Protein 7XPK (pdb70)

Sequence (353 aa):
GGIKMDTQFYDSFTFDNVKYSLYDNVYLFKSGESEPYIGKIIKIWQQNQAKKVKILWFFLPDEIRKHLSGPVMEKEIFLACGEGVGLADINPLEAIGGKCTVLCISKDERNRQPSPRELAMADYIFYRFFDVNSCTLSEQLPEKIAGVEGNLLLNSKVEPPKRRAISAIRKFPRDCGGGIKMDTQFYDSFTFDNVKYSLYDNVYLFKSGESEPYIGKIIKIWQQNQAKKVKILWFFLPDEIRKHLSGPVMEKEIFLACGEGVGLADINPLEAIGGKCTVLCISKDERNRQPSPRELAMADYIFYRFFDVNSCTLSEQLPEKIAGVEGNLLLNSKVEPKRRAISAIRKFPRDCG

CATH classification: 2.30.30.490

B-factor: mean 36.07, std 15.78, range [16.82, 131.64]

Organism: Oryza sativa subsp. japonica (NCBI:txid39947)

Radius of gyration: 23.46 Å; Cα contacts (8 Å, |Δi|>4): 829; chains: 4; bounding box: 57×62×41 Å

InterPro domains:
  IPR001025 Bromo adjacent homology (BAH) domain [PF01426] (37-130)
  IPR001025 Bromo adjacent homology (BAH) domain [PS51038] (36-159)
  IPR012677 Nucleotide-binding alpha-beta plait domain superfamily [G3DSA:3.30.70.330] (327-417)
  IPR035979 RNA-binding domain superfamily [SSF54928] (332-416)
  IPR043151 Bromo adjacent homology (BAH) domain superfamily [G3DSA:2.30.30.490] (5-156)

Nearest PDB structures (foldseek):
  7xpk-assembly2_C  TM=1.002E+00  e=9.380E-34  Oryza sativa Japonica Group
  7ubu-assembly1_A  TM=7.507E-01  e=6.722E-10  Zea mays
  4fsx-assembly1_A  TM=7.483E-01  e=1.085E-09  Zea mays
  4ft2-assembly1_B  TM=7.556E-01  e=2.043E-08  Zea mays
  5znr-assembly2_B  TM=7.576E-01  e=2.303E-08  Populus trichocarpa

Foldseek 3Di:
DDDDDDWAWDQWDADPNDIDGALFKFWFDDPPDPGTWIWGFHTWTADPNFTKTKTFGKADCVRLVVADPDDDDPQEIATEFADDPPGIDMDGPNRTDGTALEAECQPPPLADHDDPVSVVPHSHYYQWYQYPPVRHIDSDDDCAGPPHGRSSNHDDPPD/DDDDDPDDDDDDDPPPDD/DDDDDDWDWDQWDADPNDIDGQQFKFWFDDPPDPGTWIWTFHTWTADPNFTKTKTFGKADCVRLVVLDPDDDDNQEIATEFADDPPGIDMDGPNRTDGTAFEAECAPPPLADHDDPVSVVPHSHYYQWYQYPPVRDIDNDFDCAGPPHGRSSNHDDPPD/DDDDPDDDDDDDPPPDD

Solvent-accessible surface area: 18100 Å² total; per-residue (Å²): 94,53,55,144,25,65,57,55,40,8,81,20,0,33,17,24,126,48,98,0,36,36,62,29,16,0,15,0,17,62,80,86,68,97,122,17,5,2,0,5,0,4,94,1,23,28,86,148,146,43,42,50,0,66,0,0,0,1,0,29,32,99,18,0,123,129,51,44,128,45,124,59,73,178,100,1,0,0,0,0,6,20,149,47,81,1,17,21,6,88,1,28,0,50,0,0,0,4,82,4,60,14,14,0,60,11,194,37,169,83,15,60,151,12,25,115,174,27,70,68,114,6,56,53,30,4,53,41,0,0,41,5,98,56,4,73,44,52,113,142,8,46,131,81,2,30,65,17,61,0,52,79,0,17,16,68,165,118,121,127,72,112,120,40,109,82,34,5,94,12,107,41,4,138,100,21,53,68,54,48,152,43,53,69,43,60,3,71,28,0,32,17,30,130,42,138,0,44,40,62,35,15,0,22,0,22,62,84,85,61,97,119,18,4,1,0,5,0,10,107,1,33,13,77,140,137,47,37,67,0,63,0,0,0,1,0,30,28,106,19,0,134,141,50,43,129,45,125,50,81,170,112,1,0,0,0,0,6,17,148,47,90,0,18,20,7,88,0,22,0,48,0,0,0,11,100,3,66,15,10,0,53,8,191,43,163,88,4,61,102,24,36,113,187,31,86,85,127,13,54,47,29,4,53,41,0,1,41,6,98,58,6,74,46,53,114,142,4,44,125,88,3,28,57,22,69,0,31,65,0,14,12,62,103,124,160,119,106,121,40,112,81,36,2,93,8,102,43,6,132,98,23,53

Structure (mmCIF, N/CA/C/O backbone):
data_7XPK
#
_entry.id   7XPK
#
_cell.length_a   59.715
_cell.length_b   72.939
_cell.length_c   76.581
_cell.angle_alpha   90.00
_cell.angle_beta   90.00
_cell.angle_gamma   90.00
#
_symmetry.space_group_name_H-M   'P 21 21 21'
#
loop_
_entity.id
_entity.type
_entity.pdbx_description
1 polymer 'BAH domain-containing protein'
2 polymer 'Alpha-aminoacylpeptide hydrolase'
3 water water
#
loop_
_atom_site.group_PDB
_atom_site.id
_atom_site.type_symbol
_atom_site.label_atom_id
_atom_site.label_alt_id
_atom_site.label_comp_id
_atom_site.label_asym_id
_atom_site.label_entity_id
_atom_site.label_seq_id
_atom_site.pdbx_PDB_ins_code
_atom_site.Cartn_x
_atom_site.Cartn_y
_atom_site.Cartn_z
_atom_site.occupancy
_atom_site.B_iso_or_equiv
_atom_site.auth_seq_id
_atom_site.auth_comp_id
_atom_site.auth_asym_id
_atom_site.auth_atom_id
_atom_site.pdbx_PDB_model_num
ATOM 1 N N . GLY A 1 1 ? 10.927 42.780 59.333 1.00 65.18 19 GLY A N 1
ATOM 2 C CA . GLY A 1 1 ? 11.349 42.077 58.133 1.00 61.02 19 GLY A CA 1
ATOM 3 C C . GLY A 1 1 ? 12.505 41.121 58.363 1.00 66.59 19 GLY A C 1
ATOM 4 O O . GLY A 1 1 ? 12.322 39.904 58.356 1.00 65.28 19 GLY A O 1
ATOM 5 N N . GLY A 1 2 ? 13.698 41.675 58.571 1.00 69.61 20 GLY A N 1
ATOM 6 C CA . GLY A 1 2 ? 14.882 40.871 58.811 1.00 57.80 20 GLY A CA 1
ATOM 7 C C . GLY A 1 2 ? 15.668 40.536 57.559 1.00 38.63 20 GLY A C 1
ATOM 8 O O . GLY A 1 2 ? 15.088 40.281 56.498 1.00 33.12 20 GLY A O 1
ATOM 9 N N . ILE A 1 3 ? 16.995 40.538 57.666 1.00 35.23 21 ILE A N 1
ATOM 10 C CA . ILE A 1 3 ? 17.880 40.246 56.544 1.00 33.58 21 ILE A CA 1
ATOM 11 C C . ILE A 1 3 ? 18.609 38.937 56.814 1.00 29.93 21 ILE A C 1
ATOM 12 O O . ILE A 1 3 ? 19.087 38.691 57.927 1.00 28.69 21 ILE A O 1
ATOM 17 N N . LYS A 1 4 ? 18.697 38.100 55.785 1.00 29.26 22 LYS A N 1
ATOM 18 C CA . LYS A 1 4 ? 19.445 36.850 55.856 1.00 32.18 22 LYS A CA 1
ATOM 19 C C . LYS A 1 4 ? 20.240 36.719 54.565 1.00 28.30 22 LYS A C 1
ATOM 20 O O . LYS A 1 4 ? 19.652 36.524 53.496 1.00 24.36 22 LYS A O 1
ATOM 26 N N . MET A 1 5 ? 21.559 36.875 54.650 1.00 28.55 23 MET A N 1
ATOM 27 C CA . MET A 1 5 ? 22.408 36.671 53.483 1.00 24.83 23 MET A CA 1
ATOM 28 C C . MET A 1 5 ? 22.618 35.182 53.230 1.00 24.70 23 MET A C 1
ATOM 29 O O . MET A 1 5 ? 22.695 34.373 54.160 1.00 26.32 23 MET A O 1
ATOM 34 N N . ASP A 1 6 ? 22.721 34.824 51.949 1.00 24.46 24 ASP A N 1
ATOM 35 C CA . ASP A 1 6 ? 23.023 33.451 51.559 1.00 22.54 24 ASP A CA 1
ATOM 36 C C . ASP A 1 6 ? 24.530 33.249 51.451 1.00 26.39 24 ASP A C 1
ATOM 37 O O . ASP A 1 6 ? 25.293 33.948 52.126 1.00 23.32 24 ASP A O 1
ATOM 42 N N . THR A 1 7 ? 24.969 32.298 50.625 1.00 29.63 25 THR A N 1
ATOM 43 C CA . THR A 1 7 ? 26.366 31.874 50.641 1.00 25.30 25 THR A CA 1
ATOM 44 C C . THR A 1 7 ? 27.315 33.033 50.355 1.00 22.90 25 THR A C 1
ATOM 45 O O . THR A 1 7 ? 27.080 33.852 49.464 1.00 22.44 25 THR A O 1
ATOM 49 N N . GLN A 1 8 ? 28.396 33.100 51.128 1.00 20.89 26 GLN A N 1
ATOM 50 C CA . GLN A 1 8 ? 29.436 34.085 50.869 1.00 21.80 26 GLN A CA 1
ATOM 51 C C . GLN A 1 8 ? 30.341 33.551 49.768 1.00 21.20 26 GLN A C 1
ATOM 52 O O . GLN A 1 8 ? 30.875 32.441 49.878 1.00 23.06 26 GLN A O 1
ATOM 58 N N . PHE A 1 9 ? 30.544 34.353 48.732 1.00 22.56 27 PHE A N 1
ATOM 59 C CA . PHE A 1 9 ? 31.473 34.036 47.660 1.00 24.48 27 PHE A CA 1
ATOM 60 C C . PHE A 1 9 ? 32.626 35.025 47.679 1.00 25.54 27 PHE A C 1
ATOM 61 O O . PHE A 1 9 ? 32.541 36.101 48.280 1.00 23.04 27 PHE A O 1
ATOM 69 N N . TYR A 1 10 ? 33.716 34.648 47.013 1.00 22.67 28 TYR A N 1
ATOM 70 C CA . TYR A 1 10 ? 34.925 35.452 47.047 1.00 19.42 28 TYR A CA 1
ATOM 71 C C . TYR A 1 10 ? 35.545 35.531 45.660 1.00 19.12 28 TYR A C 1
ATOM 72 O O . TYR A 1 10 ? 35.409 34.617 44.841 1.00 20.53 28 TYR A O 1
ATOM 81 N N . ASP A 1 11 ? 36.255 36.630 45.428 1.00 21.49 29 ASP A N 1
ATOM 82 C CA . ASP A 1 11 ? 37.071 36.811 44.237 1.00 22.79 29 ASP A CA 1
ATOM 83 C C . ASP A 1 11 ? 38.550 36.568 44.501 1.00 24.01 29 ASP A C 1
ATOM 84 O O . ASP A 1 11 ? 39.297 36.278 43.560 1.00 24.06 29 ASP A O 1
ATOM 89 N N . SER A 1 12 ? 38.988 36.664 45.753 1.00 21.22 30 SER A N 1
ATOM 90 C CA . SER A 1 12 ? 40.406 36.542 46.056 1.00 25.57 30 SER A CA 1
ATOM 91 C C . SER A 1 12 ? 40.585 36.213 47.531 1.00 25.10 30 SER A C 1
ATOM 92 O O . SER A 1 12 ? 39.686 36.411 48.354 1.00 20.69 30 SER A O 1
ATOM 95 N N . PHE A 1 13 ? 41.765 35.694 47.845 1.00 23.06 31 PHE A N 1
ATOM 96 C CA . PHE A 1 13 ? 42.152 35.415 49.222 1.00 21.83 31 PHE A CA 1
ATOM 97 C C . PHE A 1 13 ? 43.665 35.298 49.267 1.00 21.81 31 PHE A C 1
ATOM 98 O O . PHE A 1 13 ? 44.324 35.173 48.236 1.00 24.33 31 PHE A O 1
ATOM 106 N N . THR A 1 14 ? 44.214 35.341 50.473 1.00 21.71 32 THR A N 1
ATOM 107 C CA . THR A 1 14 ? 45.629 35.079 50.683 1.00 22.36 32 THR A CA 1
ATOM 108 C C . THR A 1 14 ? 45.766 33.812 51.509 1.00 23.95 32 THR A C 1
ATOM 109 O O . THR A 1 14 ? 45.080 33.643 52.522 1.00 29.54 32 THR A O 1
ATOM 113 N N . PHE A 1 15 ? 46.648 32.924 51.064 1.00 26.01 33 PHE A N 1
ATOM 114 C CA . PHE A 1 15 ? 46.908 31.659 51.735 1.00 24.40 33 PHE A CA 1
ATOM 115 C C . PHE A 1 15 ? 48.409 31.432 51.699 1.00 27.51 33 PHE A C 1
ATOM 116 O O . PHE A 1 15 ? 49.007 31.423 50.617 1.00 29.24 33 PHE A O 1
ATOM 124 N N . ASP A 1 16 ? 49.018 31.310 52.878 1.00 31.67 34 ASP A N 1
ATOM 125 C CA . ASP A 1 16 ? 50.449 31.048 53.006 1.00 33.72 34 ASP A CA 1
ATOM 126 C C . ASP A 1 16 ? 51.267 32.055 52.196 1.00 34.19 34 ASP A C 1
ATOM 127 O O . ASP A 1 16 ? 52.104 31.693 51.365 1.00 33.26 34 ASP A O 1
ATOM 132 N N . ASN A 1 17 ? 51.010 33.339 52.460 1.00 36.10 35 ASN A N 1
ATOM 133 C CA . ASN A 1 17 ? 51.669 34.461 51.783 1.00 42.41 35 ASN A CA 1
ATOM 134 C C . ASN A 1 17 ? 51.579 34.392 50.260 1.00 35.09 35 ASN A C 1
ATOM 135 O O . ASN A 1 17 ? 52.452 34.919 49.564 1.00 34.21 35 ASN A O 1
ATOM 140 N N . VAL A 1 18 ? 50.510 33.813 49.710 1.00 28.22 36 VAL A N 1
ATOM 141 C CA . VAL A 1 18 ? 50.255 33.892 48.275 1.00 26.77 36 VAL A CA 1
ATOM 142 C C . VAL A 1 18 ? 48.834 34.385 48.060 1.00 24.91 36 VAL A C 1
ATOM 143 O O . VAL A 1 18 ? 47.895 33.855 48.659 1.00 28.82 36 VAL A O 1
ATOM 147 N N . LYS A 1 19 ? 48.677 35.387 47.200 1.00 22.97 37 LYS A N 1
ATOM 148 C CA . LYS A 1 19 ? 47.360 35.905 46.851 1.00 21.93 37 LYS A CA 1
ATOM 149 C C . LYS A 1 19 ? 46.815 35.131 45.658 1.00 20.98 37 LYS A C 1
ATOM 150 O O . LYS A 1 19 ? 47.435 35.109 44.588 1.00 22.61 37 LYS A O 1
ATOM 156 N N . TYR A 1 20 ? 45.656 34.503 45.844 1.00 22.01 38 TYR A N 1
ATOM 157 C CA . TYR A 1 20 ? 44.961 33.753 44.812 1.00 23.35 38 TYR A CA 1
ATOM 158 C C . TYR A 1 20 ? 43.694 34.496 44.424 1.00 23.48 38 TYR A C 1
ATOM 159 O O . TYR A 1 20 ? 43.005 35.061 45.282 1.00 25.57 38 TYR A O 1
ATOM 168 N N . SER A 1 21 ? 43.393 34.492 43.133 1.00 24.10 39 SER A N 1
ATOM 169 C CA . SER A 1 21 ? 42.193 35.121 42.616 1.00 19.52 39 SER A CA 1
ATOM 170 C C . SER A 1 21 ? 41.410 34.113 41.795 1.00 22.18 39 SER A C 1
ATOM 171 O O . SER A 1 21 ? 41.954 33.118 41.310 1.00 22.15 39 SER A O 1
ATOM 174 N N . LEU A 1 22 ? 40.115 34.388 41.647 1.00 19.10 40 LEU A N 1
ATOM 175 C CA . LEU A 1 22 ? 39.261 33.585 40.788 1.00 23.26 40 LEU A CA 1
ATOM 176 C C . LEU A 1 22 ? 39.857 33.507 39.390 1.00 23.62 40 LEU A C 1
ATOM 177 O O . LEU A 1 22 ? 40.296 34.520 38.836 1.00 21.75 40 LEU A O 1
ATOM 182 N N . TYR A 1 23 ? 39.898 32.288 38.845 1.00 22.85 41 TYR A N 1
ATOM 183 C CA . TYR A 1 23 ? 40.419 31.912 37.520 1.00 21.63 41 TYR A CA 1
ATOM 184 C C . TYR A 1 23 ? 41.940 31.829 37.511 1.00 20.34 41 TYR A C 1
ATOM 185 O O . TYR A 1 23 ? 42.526 31.599 36.450 1.00 21.09 41 TYR A O 1
ATOM 194 N N . ASP A 1 24 ? 42.599 31.985 38.656 1.00 19.39 42 ASP A N 1
ATOM 195 C CA . ASP A 1 24 ? 44.011 31.645 38.741 1.00 19.65 42 ASP A CA 1
ATOM 196 C C . ASP A 1 24 ? 44.197 30.139 38.610 1.00 18.04 42 ASP A C 1
ATOM 197 O O . ASP A 1 24 ? 43.287 29.344 38.858 1.00 20.67 42 ASP A O 1
ATOM 202 N N . ASN A 1 25 ? 45.408 29.752 38.236 1.00 22.13 43 ASN A N 1
ATOM 203 C CA . ASN A 1 25 ? 45.783 28.353 38.122 1.00 21.28 43 ASN A CA 1
ATOM 204 C C . ASN A 1 25 ? 46.704 27.990 39.275 1.00 24.32 43 ASN A C 1
ATOM 205 O O . ASN A 1 25 ? 47.566 28.782 39.667 1.00 24.08 43 ASN A O 1
ATOM 210 N N . VAL A 1 26 ? 46.505 26.793 39.828 1.00 20.58 44 VAL A N 1
ATOM 211 C CA . VAL A 1 26 ? 47.126 26.405 41.083 1.00 22.63 44 VAL A CA 1
ATOM 212 C C . VAL A 1 26 ? 47.563 24.950 41.017 1.00 21.62 44 VAL A C 1
ATOM 213 O O . VAL A 1 26 ? 47.039 24.143 40.240 1.00 20.04 44 VAL A O 1
ATOM 217 N N . TYR A 1 27 ? 48.537 24.637 41.865 1.00 20.23 45 TYR A N 1
ATOM 218 C CA . TYR A 1 27 ? 48.940 23.271 42.143 1.00 22.15 45 TYR A CA 1
ATOM 219 C C . TYR A 1 27 ? 48.127 22.728 43.308 1.00 25.41 45 TYR A C 1
ATOM 220 O O . TYR A 1 27 ? 47.828 23.448 44.264 1.00 27.82 45 TYR A O 1
ATOM 229 N N . LEU A 1 28 ? 47.789 21.445 43.231 1.00 25.20 46 LEU A N 1
ATOM 230 C CA . LEU A 1 28 ? 47.124 20.746 44.324 1.00 25.76 46 LEU A CA 1
ATOM 231 C C . LEU A 1 28 ? 47.702 19.346 44.401 1.00 26.67 46 LEU A C 1
ATOM 232 O O . LEU A 1 28 ? 47.655 18.605 43.419 1.00 27.81 46 LEU A O 1
ATOM 237 N N . PHE A 1 29 ? 48.230 18.983 45.564 1.00 27.28 47 PHE A N 1
ATOM 238 C CA . PHE A 1 29 ? 48.823 17.669 45.773 1.00 28.67 47 PHE A CA 1
ATOM 239 C C . PHE A 1 29 ? 47.792 16.728 46.377 1.00 26.86 47 PHE A C 1
ATOM 240 O O . PHE A 1 29 ? 47.098 17.091 47.330 1.00 28.89 47 PHE A O 1
ATOM 248 N N . LYS A 1 30 ? 47.712 15.515 45.845 1.00 29.45 48 LYS A N 1
ATOM 249 C CA . LYS A 1 30 ? 46.977 14.452 46.509 1.00 35.51 48 LYS A CA 1
ATOM 250 C C . LYS A 1 30 ? 47.965 13.604 47.300 1.00 38.29 48 LYS A C 1
ATOM 251 O O . LYS A 1 30 ? 49.093 13.370 46.855 1.00 32.58 48 LYS A O 1
ATOM 257 N N . SER A 1 31 ? 47.548 13.190 48.494 1.00 44.20 49 SER A N 1
ATOM 258 C CA . SER A 1 31 ? 48.285 12.230 49.309 1.00 51.21 49 SER A CA 1
ATOM 259 C C . SER A 1 31 ? 48.780 11.051 48.486 1.00 44.50 49 SER A C 1
ATOM 260 O O . SER A 1 31 ? 47.995 10.371 47.817 1.00 34.78 49 SER A O 1
ATOM 263 N N . GLY A 1 32 ? 50.090 10.812 48.534 1.00 45.56 50 GLY A N 1
ATOM 264 C CA . GLY A 1 32 ? 50.699 9.673 47.883 1.00 45.92 50 GLY A CA 1
ATOM 265 C C . GLY A 1 32 ? 51.115 9.893 46.446 1.00 44.67 50 GLY A C 1
ATOM 266 O O . GLY A 1 32 ? 51.729 8.997 45.854 1.00 41.77 50 GLY A O 1
ATOM 267 N N . GLU A 1 33 ? 50.797 11.046 45.860 1.00 43.68 51 GLU A N 1
ATOM 268 C CA . GLU A 1 33 ? 51.215 11.361 44.502 1.00 40.17 51 GLU A CA 1
ATOM 269 C C . GLU A 1 33 ? 52.525 12.140 44.530 1.00 33.07 51 GLU A C 1
ATOM 270 O O . GLU A 1 33 ? 52.702 13.053 45.341 1.00 32.57 51 GLU A O 1
ATOM 276 N N . SER A 1 34 ? 53.445 11.771 43.641 1.00 34.56 52 SER A N 1
ATOM 277 C CA . SER A 1 34 ? 54.732 12.457 43.593 1.00 46.24 52 SER A CA 1
ATOM 278 C C . SER A 1 34 ? 54.614 13.820 42.918 1.00 38.99 52 SER A C 1
ATOM 279 O O . SER A 1 34 ? 55.266 14.782 43.340 1.00 34.31 52 SER A O 1
ATOM 282 N N . GLU A 1 35 ? 53.780 13.921 41.853 1.00 38.29 53 GLU A N 1
ATOM 283 C CA . GLU A 1 35 ? 53.595 15.176 41.142 1.00 31.06 53 GLU A CA 1
ATOM 284 C C . GLU A 1 35 ? 52.264 15.811 41.523 1.00 28.65 53 GLU A C 1
ATOM 285 O O . GLU A 1 35 ? 51.290 15.106 41.803 1.00 27.76 53 GLU A O 1
ATOM 291 N N . PRO A 1 36 ? 52.199 17.138 41.563 1.00 27.78 54 PRO A N 1
ATOM 292 C CA . PRO A 1 36 ? 50.925 17.809 41.828 1.00 27.02 54 PRO A CA 1
ATOM 293 C C . PRO A 1 36 ? 50.018 17.811 40.607 1.00 21.74 54 PRO A C 1
ATOM 294 O O . PRO A 1 36 ? 50.458 17.700 39.461 1.00 24.88 54 PRO A O 1
ATOM 298 N N . TYR A 1 37 ? 48.724 17.933 40.884 1.00 23.18 55 TYR A N 1
ATOM 299 C CA . TYR A 1 37 ? 47.736 18.284 39.876 1.00 24.01 55 TYR A CA 1
ATOM 300 C C . TYR A 1 37 ? 47.778 19.784 39.624 1.00 21.47 55 TYR A C 1
ATOM 301 O O . TYR A 1 37 ? 48.151 20.565 40.502 1.00 23.46 55 TYR A O 1
ATOM 310 N N . ILE A 1 38 ? 47.354 20.184 38.429 1.00 20.23 56 ILE A N 1
ATOM 311 C CA . ILE A 1 38 ? 47.195 21.587 38.072 1.00 19.03 56 ILE A CA 1
ATOM 312 C C . ILE A 1 38 ? 45.727 21.834 37.748 1.00 18.90 56 ILE A C 1
ATOM 313 O O . ILE A 1 38 ? 45.121 21.081 36.977 1.00 20.91 56 ILE A O 1
ATOM 318 N N . GLY A 1 39 ? 45.151 22.873 38.355 1.00 19.79 57 GLY A N 1
ATOM 319 C CA . GLY A 1 39 ? 43.753 23.177 38.115 1.00 18.56 57 GLY A CA 1
ATOM 320 C C . GLY A 1 39 ? 43.502 24.668 38.181 1.00 17.95 57 GLY A C 1
ATOM 321 O O . GLY A 1 39 ? 44.349 25.440 38.627 1.00 19.72 57 GLY A O 1
ATOM 322 N N . LYS A 1 40 ? 42.308 25.068 37.754 1.00 17.27 58 LYS A N 1
ATOM 323 C CA . LYS A 1 40 ? 41.901 26.469 37.751 1.00 16.94 58 LYS A CA 1
ATOM 324 C C . LYS A 1 40 ? 40.800 26.690 38.780 1.00 16.85 58 LYS A C 1
ATOM 325 O O . LYS A 1 40 ? 39.836 25.923 38.839 1.00 17.20 58 LYS A O 1
ATOM 331 N N . ILE A 1 41 ? 40.946 27.733 39.595 1.00 18.61 59 ILE A N 1
ATOM 332 C CA . ILE A 1 41 ? 39.894 28.091 40.542 1.00 17.45 59 ILE A CA 1
ATOM 333 C C . ILE A 1 41 ? 38.747 28.731 39.774 1.00 16.82 59 ILE A C 1
ATOM 334 O O . ILE A 1 41 ? 38.924 29.785 39.151 1.00 19.13 59 ILE A O 1
ATOM 339 N N . ILE A 1 42 ? 37.564 28.111 39.806 1.00 19.11 60 ILE A N 1
ATOM 340 C CA . ILE A 1 42 ? 36.397 28.672 39.136 1.00 18.44 60 ILE A CA 1
ATOM 341 C C . ILE A 1 42 ? 35.269 29.027 40.096 1.00 23.39 60 ILE A C 1
ATOM 342 O O . ILE A 1 42 ? 34.220 29.506 39.649 1.00 22.25 60 ILE A O 1
ATOM 347 N N . LYS A 1 43 ? 35.457 28.829 41.402 1.00 21.09 61 LYS A N 1
ATOM 348 C CA . LYS A 1 43 ? 34.524 29.328 42.407 1.00 21.39 61 LYS A CA 1
ATOM 349 C C . LYS A 1 43 ? 35.196 29.285 43.775 1.00 17.95 61 LYS A C 1
ATOM 350 O O . LYS A 1 43 ? 35.951 28.356 44.072 1.00 21.18 61 LYS A O 1
ATOM 356 N N . ILE A 1 44 ? 34.921 30.297 44.596 1.00 18.49 62 ILE A N 1
ATOM 357 C CA . ILE A 1 44 ? 35.425 30.387 45.965 1.00 19.34 62 ILE A CA 1
ATOM 358 C C . ILE A 1 44 ? 34.262 30.759 46.873 1.00 19.31 62 ILE A C 1
ATOM 359 O O . ILE A 1 44 ? 33.594 31.768 46.636 1.00 20.21 62 ILE A O 1
ATOM 364 N N . TRP A 1 45 ? 34.028 29.966 47.916 1.00 23.27 63 TRP A N 1
ATOM 365 C CA . TRP A 1 45 ? 32.917 30.259 48.815 1.00 26.06 63 TRP A CA 1
AT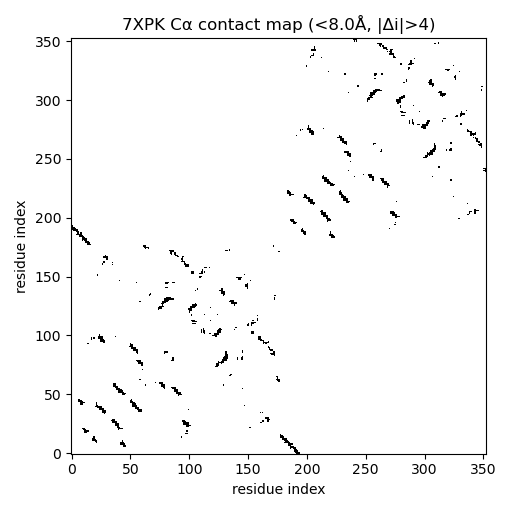OM 366 C C . TRP A 1 45 ? 33.188 29.659 50.185 1.00 28.06 63 TRP A C 1
ATOM 367 O O . TRP A 1 45 ? 34.124 28.880 50.377 1.00 24.91 63 TRP A O 1
ATOM 378 N N . GLN A 1 46 ? 32.349 30.035 51.144 1.00 25.53 64 GLN A N 1
ATOM 379 C CA . GLN A 1 46 ? 32.389 29.435 52.466 1.00 30.37 64 GLN A CA 1
ATOM 380 C C . GLN A 1 46 ? 31.082 28.700 52.714 1.00 27.44 64 GLN A C 1
ATOM 381 O O . GLN A 1 46 ? 29.995 29.194 52.388 1.00 29.27 64 GLN A O 1
ATOM 387 N N . GLN A 1 47 ? 31.214 27.504 53.275 1.00 24.85 65 GLN A N 1
ATOM 388 C CA . GLN A 1 47 ? 30.121 26.549 53.422 1.00 40.93 65 GLN A CA 1
ATOM 389 C C . GLN A 1 47 ? 30.255 25.923 54.801 1.00 49.58 65 GLN A C 1
ATOM 390 O O . GLN A 1 47 ? 31.134 25.082 55.011 1.00 55.11 65 GLN A O 1
ATOM 396 N N . ASN A 1 48 ? 29.402 26.339 55.738 1.00 56.68 66 ASN A N 1
ATOM 397 C CA . ASN A 1 48 ? 29.415 25.801 57.100 1.00 63.62 66 ASN A CA 1
ATOM 398 C C . ASN A 1 48 ? 30.754 26.078 57.783 1.00 49.22 66 ASN A C 1
ATOM 399 O O . ASN A 1 48 ? 31.324 25.206 58.443 1.00 41.63 66 ASN A O 1
ATOM 404 N N . GLN A 1 49 ? 31.294 27.277 57.562 1.00 48.49 67 GLN A N 1
ATOM 405 C CA . GLN A 1 49 ? 32.555 27.785 58.093 1.00 58.52 67 GLN A CA 1
ATOM 406 C C . GLN A 1 49 ? 33.745 27.178 57.351 1.00 51.63 67 GLN A C 1
ATOM 407 O O . GLN A 1 49 ? 34.881 27.607 57.577 1.00 47.47 67 GLN A O 1
ATOM 413 N N . ALA A 1 50 ? 33.531 26.183 56.496 1.00 46.93 68 ALA A N 1
ATOM 414 C CA . ALA A 1 50 ? 34.593 25.594 55.698 1.00 43.13 68 ALA A CA 1
ATOM 415 C C . ALA A 1 50 ? 34.767 26.369 54.396 1.00 33.53 68 ALA A C 1
ATOM 416 O O . ALA A 1 50 ? 33.788 26.722 53.732 1.00 28.95 68 ALA A O 1
ATOM 418 N N . LYS A 1 51 ? 36.018 26.644 54.042 1.00 30.17 69 LYS A N 1
ATOM 419 C CA . LYS A 1 51 ? 36.328 27.384 52.825 1.00 28.37 69 LYS A CA 1
ATOM 420 C C . LYS A 1 51 ? 36.584 26.397 51.692 1.00 22.78 69 LYS A C 1
ATOM 421 O O . LYS A 1 51 ? 37.363 25.450 51.847 1.00 22.87 69 LYS A O 1
ATOM 427 N N . LYS A 1 52 ? 35.909 26.610 50.563 1.00 23.38 70 LYS A N 1
ATOM 428 C CA . LYS A 1 52 ? 35.912 25.670 49.453 1.00 21.68 70 LYS A CA 1
ATOM 429 C C . LYS A 1 52 ? 36.300 26.378 48.164 1.00 19.77 70 LYS A C 1
ATOM 430 O O . LYS A 1 52 ? 36.046 27.575 47.988 1.00 21.23 70 LYS A O 1
ATOM 436 N N . VAL A 1 53 ? 36.919 25.627 47.257 1.00 18.74 71 VAL A N 1
ATOM 437 C CA . VAL A 1 53 ? 37.170 26.090 45.899 1.00 20.23 71 VAL A CA 1
ATOM 438 C C . VAL A 1 53 ? 36.724 25.003 44.935 1.00 21.28 71 VAL A C 1
ATOM 439 O O . VAL A 1 53 ? 36.982 23.818 45.159 1.00 24.74 71 VAL A O 1
ATOM 443 N N . LYS A 1 54 ? 36.057 25.397 43.858 1.00 20.27 72 LYS A N 1
ATOM 444 C CA . LYS A 1 54 ? 35.772 24.461 42.780 1.00 18.85 72 LYS A CA 1
ATOM 445 C C . LYS A 1 54 ? 36.911 24.550 41.779 1.00 18.77 72 LYS A C 1
ATOM 446 O O . LYS A 1 54 ? 37.259 25.648 41.326 1.00 21.20 72 LYS A O 1
ATOM 452 N N . ILE A 1 55 ? 37.499 23.403 41.453 1.00 19.63 73 ILE A N 1
ATOM 453 C CA . ILE A 1 55 ? 38.677 23.335 40.603 1.00 18.43 73 ILE A CA 1
ATOM 454 C C . ILE A 1 55 ? 38.260 22.722 39.278 1.00 19.10 73 ILE A C 1
ATOM 455 O O . ILE A 1 55 ? 37.733 21.603 39.244 1.00 21.83 73 ILE A O 1
ATOM 460 N N . LEU A 1 56 ? 38.478 23.463 38.196 1.00 19.79 74 LEU A N 1
ATOM 461 C CA . LEU A 1 56 ? 38.375 22.937 36.842 1.00 21.29 74 LEU A CA 1
ATOM 462 C C . LEU A 1 56 ? 39.739 22.376 36.458 1.00 24.21 74 LEU A C 1
ATOM 463 O O . LEU A 1 56 ? 40.740 23.090 36.518 1.00 22.24 74 LEU A O 1
ATOM 468 N N . TRP A 1 57 ? 39.794 21.106 36.076 1.00 21.18 75 TRP A N 1
ATOM 469 C CA . TRP A 1 57 ? 41.090 20.453 35.955 1.00 24.15 75 TRP A CA 1
ATOM 470 C C . TRP A 1 57 ? 41.809 20.793 34.655 1.00 26.32 75 TRP A C 1
ATOM 471 O O . TRP A 1 57 ? 41.190 20.968 33.600 1.00 22.67 75 TRP A O 1
ATOM 482 N N . PHE A 1 58 ? 43.128 20.918 34.758 1.00 20.78 76 PHE A N 1
ATOM 483 C CA . PHE A 1 58 ? 44.035 20.672 33.649 1.00 19.80 76 PHE A CA 1
ATOM 484 C C . PHE A 1 58 ? 44.520 19.227 33.716 1.00 20.97 76 PHE A C 1
ATOM 485 O O . PHE A 1 58 ? 44.490 18.583 34.769 1.00 21.24 76 PHE A O 1
ATOM 493 N N . PHE A 1 59 ? 44.995 18.734 32.577 1.00 21.49 77 PHE A N 1
ATOM 494 C CA . PHE A 1 59 ? 45.615 17.422 32.453 1.00 23.40 77 PHE A CA 1
ATOM 495 C C . PHE A 1 59 ? 47.043 17.608 31.967 1.00 24.97 77 PHE A C 1
ATOM 496 O O . PHE A 1 59 ? 47.278 18.255 30.936 1.00 20.64 77 PHE A O 1
ATOM 504 N N . LEU A 1 60 ? 47.990 17.068 32.724 1.00 23.76 78 LEU A N 1
ATOM 505 C CA . LEU A 1 60 ? 49.340 16.927 32.229 1.00 27.29 78 LEU A CA 1
ATOM 506 C C . LEU A 1 60 ? 49.383 15.771 31.231 1.00 25.96 78 LEU A C 1
ATOM 507 O O . LEU A 1 60 ? 48.520 14.889 31.253 1.00 25.55 78 LEU A O 1
ATOM 512 N N . PRO A 1 61 ? 50.350 15.780 30.311 1.00 25.20 79 PRO A N 1
ATOM 513 C CA . PRO A 1 61 ? 50.417 14.701 29.312 1.00 27.02 79 PRO A CA 1
ATOM 514 C C . PRO A 1 61 ? 50.411 13.306 29.918 1.00 25.40 79 PRO A C 1
ATOM 515 O O . PRO A 1 61 ? 49.747 12.405 29.392 1.00 28.29 79 PRO A O 1
ATOM 519 N N . ASP A 1 62 ? 51.127 13.103 31.025 1.00 27.17 80 ASP A N 1
ATOM 520 C CA . ASP A 1 62 ? 51.165 11.778 31.639 1.00 29.94 80 ASP A CA 1
ATOM 521 C C . ASP A 1 62 ? 49.795 11.359 32.167 1.00 28.01 80 ASP A C 1
ATOM 522 O O . ASP A 1 62 ? 49.503 10.159 32.255 1.00 29.13 80 ASP A O 1
ATOM 527 N N . GLU A 1 63 ? 48.930 12.325 32.490 1.00 26.64 81 GLU A N 1
ATOM 528 C CA . GLU A 1 63 ? 47.631 11.997 33.067 1.00 26.02 81 GLU A CA 1
ATOM 529 C C . GLU A 1 63 ? 46.619 11.516 32.033 1.00 26.72 81 GLU A C 1
ATOM 530 O O . GLU A 1 63 ? 45.627 10.883 32.408 1.00 26.94 81 GLU A O 1
ATOM 536 N N . ILE A 1 64 ? 46.846 11.776 30.746 1.00 25.31 82 ILE A N 1
ATOM 537 C CA . ILE A 1 64 ? 45.914 11.350 29.705 1.00 27.35 82 ILE A CA 1
ATOM 538 C C . ILE A 1 64 ? 46.672 10.615 28.608 1.00 31.65 82 ILE A C 1
ATOM 539 O O . ILE A 1 64 ? 46.162 10.445 27.497 1.00 29.24 82 ILE A O 1
ATOM 544 N N . ARG A 1 65 ? 47.893 10.176 28.927 1.00 27.31 83 ARG A N 1
ATOM 545 C CA . ARG A 1 65 ? 48.780 9.550 27.949 1.00 29.73 83 ARG A CA 1
ATOM 546 C C . ARG A 1 65 ? 48.096 8.430 27.169 1.00 35.00 83 ARG A C 1
ATOM 547 O O . ARG A 1 65 ? 48.358 8.248 25.973 1.00 32.64 83 ARG A O 1
ATOM 555 N N . LYS A 1 66 ? 47.215 7.666 27.827 1.00 39.18 84 LYS A N 1
ATOM 556 C CA . LYS A 1 66 ? 46.559 6.535 27.178 1.00 32.91 84 LYS A CA 1
ATOM 557 C C . LYS A 1 66 ? 45.567 6.952 26.096 1.00 33.38 84 LYS A C 1
ATOM 558 O O . LYS A 1 66 ? 45.153 6.099 25.306 1.00 36.47 84 LYS A O 1
ATOM 564 N N . HIS A 1 67 ? 45.182 8.226 26.031 1.00 27.61 85 HIS A N 1
ATOM 565 C CA . HIS A 1 67 ? 44.226 8.705 25.039 1.00 33.66 85 HIS A CA 1
ATOM 566 C C . HIS A 1 67 ? 44.871 9.551 23.951 1.00 37.70 85 HIS A C 1
ATOM 567 O O . HIS A 1 67 ? 44.160 10.067 23.080 1.00 37.06 85 HIS A O 1
ATOM 574 N N . LEU A 1 68 ? 46.189 9.720 23.987 1.00 40.41 86 LEU A N 1
ATOM 575 C CA . LEU A 1 68 ? 46.904 10.582 23.059 1.00 32.21 86 LEU A CA 1
ATOM 576 C C . LEU A 1 68 ? 47.505 9.744 21.939 1.00 31.63 86 LEU A C 1
ATOM 577 O O . LEU A 1 68 ? 48.216 8.771 22.201 1.00 33.27 86 LEU A O 1
ATOM 582 N N . SER A 1 69 ? 47.222 10.127 20.695 1.00 29.78 87 SER A N 1
ATOM 583 C CA . SER A 1 69 ? 47.809 9.446 19.552 1.00 29.17 87 SER A CA 1
ATOM 584 C C . SER A 1 69 ? 49.067 10.122 19.032 1.00 30.53 87 SER A C 1
ATOM 585 O O . SER A 1 69 ? 49.825 9.486 18.289 1.00 32.81 87 SER A O 1
ATOM 588 N N . GLY A 1 70 ? 49.305 11.383 19.390 1.00 30.16 88 GLY A N 1
ATOM 589 C CA . GLY A 1 70 ? 50.438 12.116 18.877 1.00 31.75 88 GLY A CA 1
ATOM 590 C C . GLY A 1 70 ? 51.311 12.727 19.957 1.00 27.63 88 GLY A C 1
ATOM 591 O O . GLY A 1 70 ? 51.096 12.529 21.158 1.00 27.07 88 GLY A O 1
ATOM 592 N N . PRO A 1 71 ? 52.319 13.487 19.538 1.00 28.45 89 PRO A N 1
ATOM 593 C CA . PRO A 1 71 ? 53.268 14.078 20.488 1.00 31.94 89 PRO A CA 1
ATOM 594 C C . PRO A 1 71 ? 52.694 15.303 21.193 1.00 30.78 89 PRO A C 1
ATOM 595 O O . PRO A 1 71 ? 51.639 15.831 20.839 1.00 26.33 89 PRO A O 1
ATOM 599 N N . VAL A 1 72 ? 53.443 15.764 22.201 1.00 24.24 90 VAL A N 1
ATOM 600 C CA . VAL A 1 72 ? 53.122 16.969 22.953 1.00 25.55 90 VAL A CA 1
ATOM 601 C C . VAL A 1 72 ? 54.360 17.861 23.026 1.00 28.10 90 VAL A C 1
ATOM 602 O O . VAL A 1 72 ? 55.495 17.406 22.867 1.00 35.01 90 VAL A O 1
ATOM 606 N N . MET A 1 73 ? 54.125 19.152 23.251 1.00 29.35 91 MET A N 1
ATOM 607 C CA . MET A 1 73 ? 55.194 20.106 23.523 1.00 31.36 91 MET A CA 1
ATOM 608 C C . MET A 1 73 ? 55.684 19.972 24.962 1.00 29.90 91 MET A C 1
ATOM 609 O O . MET A 1 73 ? 54.990 19.443 25.834 1.00 28.34 91 MET A O 1
ATOM 614 N N . GLU A 1 74 ? 56.893 20.492 25.212 1.00 29.13 92 GLU A N 1
ATOM 615 C CA . GLU A 1 74 ? 57.574 20.215 26.475 1.00 40.02 92 GLU A CA 1
ATOM 616 C C . GLU A 1 74 ? 56.794 20.738 27.678 1.00 40.89 92 GLU A C 1
ATOM 617 O O . GLU A 1 74 ? 56.671 20.045 28.696 1.00 51.33 92 GLU A O 1
ATOM 623 N N . LYS A 1 75 ? 56.262 21.953 27.583 1.00 33.73 93 LYS A N 1
ATOM 624 C CA . LYS A 1 75 ? 55.488 22.567 28.655 1.00 26.55 93 LYS A CA 1
ATOM 625 C C . LYS A 1 75 ? 53.980 22.464 28.445 1.00 25.76 93 LYS A C 1
ATOM 626 O O . LYS A 1 75 ? 53.226 23.200 29.087 1.00 24.51 93 LYS A O 1
ATOM 632 N N . GLU A 1 76 ? 53.520 21.580 27.565 1.00 24.23 94 GLU A N 1
ATOM 633 C CA . GLU A 1 76 ? 52.109 21.566 27.205 1.00 20.71 94 GLU A CA 1
ATOM 634 C C . GLU A 1 76 ? 51.261 20.886 28.274 1.00 21.33 94 GLU A C 1
ATOM 635 O O . GLU A 1 76 ? 51.662 19.876 28.863 1.00 24.69 94 GLU A O 1
ATOM 641 N N . ILE A 1 77 ? 50.088 21.467 28.539 1.00 19.68 95 ILE A N 1
ATOM 642 C CA . ILE A 1 77 ? 49.026 20.839 29.312 1.00 19.57 95 ILE A CA 1
ATOM 643 C C . ILE A 1 77 ? 47.713 21.043 28.566 1.00 18.97 95 ILE A C 1
ATOM 644 O O . ILE A 1 77 ? 47.670 21.683 27.518 1.00 19.70 95 ILE A O 1
ATOM 649 N N . PHE A 1 78 ? 46.637 20.474 29.105 1.00 21.98 96 PHE A N 1
ATOM 650 C CA . PHE A 1 78 ? 45.366 20.479 28.393 1.00 19.68 96 PHE A CA 1
ATOM 651 C C . PHE A 1 78 ? 44.246 20.853 29.349 1.00 21.07 96 PHE A C 1
ATOM 652 O O . PHE A 1 78 ? 44.198 20.360 30.472 1.00 20.81 96 PHE A O 1
ATOM 660 N N . LEU A 1 79 ? 43.348 21.730 28.917 1.00 21.19 97 LEU A N 1
ATOM 661 C CA . LEU A 1 79 ? 42.250 22.155 29.778 1.00 25.25 97 LEU A CA 1
ATOM 662 C C . LEU A 1 79 ? 41.083 21.186 29.629 1.00 22.23 97 LEU A C 1
ATOM 663 O O . LEU A 1 79 ? 40.702 20.840 28.511 1.00 18.67 97 LEU A O 1
ATOM 668 N N . ALA A 1 80 ? 40.533 20.734 30.754 1.00 18.21 98 ALA A N 1
ATOM 669 C CA . ALA A 1 80 ? 39.369 19.860 30.696 1.00 20.31 98 ALA A CA 1
ATOM 670 C C . ALA A 1 80 ? 38.178 20.598 30.101 1.00 23.42 98 ALA A C 1
ATOM 671 O O . ALA A 1 80 ? 37.988 21.796 30.323 1.00 21.82 98 ALA A O 1
ATOM 673 N N . CYS A 1 81 ? 37.358 19.869 29.345 1.00 24.44 99 CYS A N 1
ATOM 674 C CA . CYS A 1 81 ? 36.121 20.430 28.820 1.00 27.73 99 CYS A CA 1
ATOM 675 C C . CYS A 1 81 ? 35.098 19.308 28.699 1.00 25.17 99 CYS A C 1
ATOM 676 O O . CYS A 1 81 ? 35.362 18.154 29.050 1.00 24.05 99 CYS A O 1
ATOM 679 N N . GLY A 1 82 ? 33.913 19.660 28.216 1.00 26.87 100 GLY A N 1
ATOM 680 C CA . GLY A 1 82 ? 32.840 18.695 28.116 1.00 30.24 100 GLY A CA 1
ATOM 681 C C . GLY A 1 82 ? 32.132 18.523 29.448 1.00 27.44 100 GLY A C 1
ATOM 682 O O . GLY A 1 82 ? 32.279 19.323 30.379 1.00 29.76 100 GLY A O 1
ATOM 683 N N . GLU A 1 83 ? 31.369 17.441 29.543 1.00 29.43 101 GLU A N 1
ATOM 684 C CA . GLU A 1 83 ? 30.600 17.154 30.743 1.00 30.66 101 GLU A CA 1
ATOM 685 C C . GLU A 1 83 ? 30.851 15.720 31.182 1.00 29.64 101 GLU A C 1
ATOM 686 O O . GLU A 1 83 ? 30.860 14.798 30.360 1.00 37.27 101 GLU A O 1
ATOM 692 N N . GLY A 1 84 ? 31.042 15.538 32.485 1.00 34.02 102 GLY A N 1
ATOM 693 C CA . GLY A 1 84 ? 31.222 14.215 33.033 1.00 30.33 102 GLY A CA 1
ATOM 694 C C . GLY A 1 84 ? 32.249 14.169 34.143 1.00 29.15 102 GLY A C 1
ATOM 695 O O . GLY A 1 84 ? 32.843 15.195 34.494 1.00 27.68 102 GLY A O 1
ATOM 696 N N . VAL A 1 85 ? 32.462 12.977 34.705 1.00 31.47 103 VAL A N 1
ATOM 697 C CA . VAL A 1 85 ? 33.452 12.811 35.760 1.00 30.85 103 VAL A CA 1
ATOM 698 C C . VAL A 1 85 ? 34.836 13.175 35.236 1.00 28.18 103 VAL A C 1
ATOM 699 O O . VAL A 1 85 ? 35.218 12.819 34.111 1.00 26.08 103 VAL A O 1
ATOM 703 N N . GLY A 1 86 ? 35.598 13.892 36.061 1.00 28.19 104 GLY A N 1
ATOM 704 C CA . GLY A 1 86 ? 36.930 14.328 35.707 1.00 25.52 104 GLY A CA 1
ATOM 705 C C . GLY A 1 86 ? 37.025 15.770 35.264 1.00 23.78 104 GLY A C 1
ATOM 706 O O . GLY A 1 86 ? 38.141 16.276 35.089 1.00 23.91 104 GLY A O 1
ATOM 707 N N . LEU A 1 87 ? 35.893 16.444 35.064 1.00 20.63 105 LEU A N 1
ATOM 708 C CA . LEU A 1 87 ? 35.935 17.832 34.624 1.00 20.13 105 LEU A CA 1
ATOM 709 C C . LEU A 1 87 ? 36.364 18.750 35.760 1.00 20.25 105 LEU A C 1
ATOM 710 O O . LEU A 1 87 ? 37.239 19.607 35.585 1.00 21.32 105 LEU A O 1
ATOM 715 N N . ALA A 1 88 ? 35.756 18.584 36.931 1.00 23.10 106 ALA A N 1
ATOM 716 C CA . ALA A 1 88 ? 35.947 19.534 38.016 1.00 22.45 106 ALA A CA 1
ATOM 717 C C . ALA A 1 88 ? 35.643 18.842 39.330 1.00 20.58 106 ALA A C 1
ATOM 718 O O . ALA A 1 88 ? 34.859 17.892 39.377 1.00 21.32 106 ALA A O 1
ATOM 720 N N . ASP A 1 89 ? 36.277 19.331 40.392 1.00 20.13 107 ASP A N 1
ATOM 721 C CA . ASP A 1 89 ? 36.085 18.778 41.726 1.00 22.68 107 ASP A CA 1
ATOM 722 C C . ASP A 1 89 ? 36.101 19.883 42.769 1.00 20.78 107 ASP A C 1
ATOM 723 O O . ASP A 1 89 ? 36.919 20.805 42.703 1.00 19.48 107 ASP A O 1
ATOM 728 N N . ILE A 1 90 ? 35.187 19.780 43.727 1.00 24.07 108 ILE A N 1
ATOM 729 C CA . ILE A 1 90 ? 35.167 20.698 44.859 1.00 24.97 108 ILE A CA 1
ATOM 730 C C . ILE A 1 90 ? 36.248 20.271 45.842 1.00 21.92 108 ILE A C 1
ATOM 731 O O . ILE A 1 90 ? 36.354 19.094 46.196 1.00 22.82 108 ILE A O 1
ATOM 736 N N . ASN A 1 91 ? 37.054 21.227 46.283 1.00 23.14 109 ASN A N 1
ATOM 737 C CA . ASN A 1 91 ? 38.234 20.996 47.095 1.00 24.07 109 ASN A CA 1
ATOM 738 C C . ASN A 1 91 ? 38.213 21.907 48.312 1.00 24.77 109 ASN A C 1
ATOM 739 O O . ASN A 1 91 ? 37.682 23.018 48.251 1.00 20.48 109 ASN A O 1
ATOM 744 N N . PRO A 1 92 ? 38.814 21.478 49.413 1.00 26.06 110 PRO A N 1
ATOM 745 C CA . PRO A 1 92 ? 39.082 22.426 50.496 1.00 25.54 110 PRO A CA 1
ATOM 746 C C . PRO A 1 92 ? 40.081 23.465 50.018 1.00 23.61 110 PRO A C 1
ATOM 747 O O . PRO A 1 92 ? 41.028 23.149 49.295 1.00 23.50 110 PRO A O 1
ATOM 751 N N . LEU A 1 93 ? 39.826 24.726 50.373 1.00 25.01 111 LEU A N 1
ATOM 752 C CA . LEU A 1 93 ? 40.757 25.785 50.000 1.00 25.50 111 LEU A CA 1
ATOM 753 C C . LEU A 1 93 ? 42.169 25.463 50.474 1.00 29.39 111 LEU A C 1
ATOM 754 O O . LEU A 1 93 ? 43.147 25.779 49.785 1.00 23.28 111 LEU A O 1
ATOM 759 N N . GLU A 1 94 ? 42.285 24.806 51.631 1.00 28.02 112 GLU A N 1
ATOM 760 C CA . GLU A 1 94 ? 43.563 24.496 52.262 1.00 28.20 112 GLU A CA 1
ATOM 761 C C . GLU A 1 94 ? 44.417 23.520 51.463 1.00 26.57 112 GLU A C 1
ATOM 762 O O . GLU A 1 94 ? 45.600 23.355 51.785 1.00 24.06 112 GLU A O 1
ATOM 768 N N . ALA A 1 95 ? 43.863 22.866 50.442 1.00 26.47 113 ALA A N 1
ATOM 769 C CA . ALA A 1 95 ? 44.658 21.955 49.630 1.00 26.70 113 ALA A CA 1
ATOM 770 C C . ALA A 1 95 ? 45.459 22.675 48.555 1.00 24.50 113 ALA A C 1
ATOM 771 O O . ALA A 1 95 ? 46.319 22.051 47.924 1.00 24.18 113 ALA A O 1
ATOM 773 N N . ILE A 1 96 ? 45.209 23.966 48.340 1.00 21.87 114 ILE A N 1
ATOM 774 C CA . ILE A 1 96 ? 45.932 24.714 47.320 1.00 24.98 114 ILE A CA 1
ATOM 775 C C . ILE A 1 96 ? 47.398 24.820 47.713 1.00 25.35 114 ILE A C 1
ATOM 776 O O . ILE A 1 96 ? 47.731 25.216 48.838 1.00 24.74 114 ILE A O 1
ATOM 781 N N . GLY A 1 97 ? 48.284 24.455 46.787 1.00 25.93 115 GLY A N 1
ATOM 782 C CA . GLY A 1 97 ? 49.703 24.384 47.079 1.00 31.24 115 GLY A CA 1
ATOM 783 C C . GLY A 1 97 ? 50.600 25.294 46.263 1.00 33.21 115 GLY A C 1
ATOM 784 O O . GLY A 1 97 ? 51.776 24.981 46.061 1.00 45.68 115 GLY A O 1
ATOM 785 N N . GLY A 1 98 ? 50.066 26.401 45.758 1.00 31.36 116 GLY A N 1
ATOM 786 C CA . GLY A 1 98 ? 50.895 27.344 45.031 1.00 27.58 116 GLY A CA 1
ATOM 787 C C . GLY A 1 98 ? 50.268 27.788 43.727 1.00 21.47 116 GLY A C 1
ATOM 788 O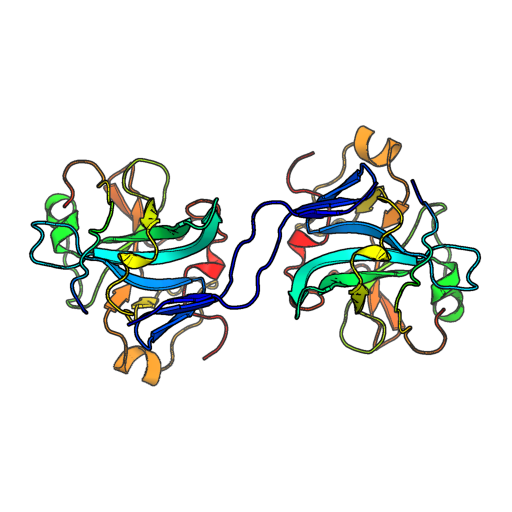 O . GLY A 1 98 ? 49.337 27.146 43.234 1.00 21.11 116 GLY A O 1
ATOM 789 N N . LYS A 1 99 ? 50.767 28.881 43.159 1.00 23.58 117 LYS A N 1
ATOM 790 C CA . LYS A 1 99 ? 50.257 29.388 41.894 1.00 22.63 117 LYS A CA 1
ATOM 791 C C . LYS A 1 99 ? 51.074 28.824 40.743 1.00 24.01 117 LYS A C 1
ATOM 792 O O . LYS A 1 99 ? 52.292 28.647 40.853 1.00 26.31 117 LYS A O 1
ATOM 798 N N . CYS A 1 100 ? 50.389 28.558 39.636 1.00 23.44 118 CYS A N 1
ATOM 799 C CA . CYS A 1 100 ? 50.989 28.026 38.423 1.00 26.65 118 CYS A CA 1
ATOM 800 C C . CYS A 1 100 ? 50.668 28.984 37.285 1.00 23.89 118 CYS A C 1
ATOM 801 O O . CYS A 1 100 ? 49.511 29.375 37.113 1.00 25.76 118 CYS A O 1
ATOM 804 N N . THR A 1 101 ? 51.688 29.386 36.532 1.00 22.85 119 THR A N 1
ATOM 805 C CA . THR A 1 101 ? 51.507 30.294 35.404 1.00 26.73 119 THR A CA 1
ATOM 806 C C . THR A 1 101 ? 51.240 29.473 34.145 1.00 22.52 119 THR A C 1
ATOM 807 O O . THR A 1 101 ? 52.149 28.837 33.602 1.00 25.79 119 THR A O 1
ATOM 811 N N . VAL A 1 102 ? 49.997 29.496 33.679 1.00 27.42 120 VAL A N 1
ATOM 812 C CA . VAL A 1 102 ? 49.566 28.728 32.515 1.00 27.05 120 VAL A CA 1
ATOM 813 C C . VAL A 1 102 ? 49.090 29.707 31.450 1.00 25.87 120 VAL A C 1
ATOM 814 O O . VAL A 1 102 ? 48.164 30.492 31.693 1.00 27.42 120 VAL A O 1
ATOM 818 N N . LEU A 1 103 ? 49.709 29.655 30.273 1.00 22.28 121 LEU A N 1
ATOM 819 C CA . LEU A 1 103 ? 49.416 30.589 29.191 1.00 22.89 121 LEU A CA 1
ATOM 820 C C . LEU A 1 103 ? 48.722 29.857 28.050 1.00 19.77 121 LEU A C 1
ATOM 821 O O . LEU A 1 103 ? 49.143 28.767 27.659 1.00 19.70 121 LEU A O 1
ATOM 826 N N . CYS A 1 104 ? 47.654 30.454 27.534 1.00 21.59 122 CYS A N 1
ATOM 827 C CA . CYS A 1 104 ? 46.912 29.904 26.409 1.00 23.28 122 CYS A CA 1
ATOM 828 C C . CYS A 1 104 ? 47.447 30.473 25.097 1.00 26.19 122 CYS A C 1
ATOM 829 O O . CYS A 1 104 ? 47.623 31.691 24.968 1.00 26.00 122 CYS A O 1
ATOM 832 N N . ILE A 1 105 ? 47.730 29.595 24.135 1.00 21.01 123 ILE A N 1
ATOM 833 C CA . ILE A 1 105 ? 48.155 30.026 22.809 1.00 20.75 123 ILE A CA 1
ATOM 834 C C . ILE A 1 105 ? 47.102 29.698 21.751 1.00 22.14 123 ILE A C 1
ATOM 835 O O . ILE A 1 105 ? 47.400 29.713 20.561 1.00 22.11 123 ILE A O 1
ATOM 840 N N . SER A 1 106 ? 45.876 29.395 22.174 1.00 20.02 124 SER A N 1
ATOM 841 C CA . SER A 1 106 ? 44.790 29.147 21.238 1.00 20.18 124 SER A CA 1
ATOM 842 C C . SER A 1 106 ? 44.545 30.357 20.342 1.00 24.89 124 SER A C 1
ATOM 843 O O . SER A 1 106 ? 44.641 31.508 20.777 1.00 25.68 124 SER A O 1
ATOM 846 N N . LYS A 1 107 ? 44.255 30.084 19.071 1.00 24.73 125 LYS A N 1
ATOM 847 C CA . LYS A 1 107 ? 43.823 31.117 18.139 1.00 23.19 125 LYS A CA 1
ATOM 848 C C . LYS A 1 107 ? 42.357 31.491 18.312 1.00 22.62 125 LYS A C 1
ATOM 849 O O . LYS A 1 107 ? 41.872 32.360 17.579 1.00 27.52 125 LYS A O 1
ATOM 855 N N . ASP A 1 108 ? 41.640 30.845 19.232 1.00 20.71 126 ASP A N 1
ATOM 856 C CA . ASP A 1 108 ? 40.249 31.205 19.483 1.00 27.47 126 ASP A CA 1
ATOM 857 C C . ASP A 1 108 ? 40.141 32.701 19.741 1.00 24.37 126 ASP A C 1
ATOM 858 O O . ASP A 1 108 ? 40.978 33.288 20.426 1.00 23.76 126 ASP A O 1
ATOM 863 N N . GLU A 1 109 ? 39.089 33.315 19.193 1.00 27.30 127 GLU A N 1
ATOM 864 C CA . GLU A 1 109 ? 39.001 34.771 19.236 1.00 36.40 127 GLU A CA 1
ATOM 865 C C . GLU A 1 109 ? 38.826 35.305 20.652 1.00 25.44 127 GLU A C 1
ATOM 866 O O . GLU A 1 109 ? 39.156 36.471 20.905 1.00 25.12 127 GLU A O 1
ATOM 872 N N . ARG A 1 110 ? 38.318 34.489 21.574 1.00 29.45 128 ARG A N 1
ATOM 873 C CA . ARG A 1 110 ? 38.188 34.895 22.967 1.00 30.51 128 ARG A CA 1
ATOM 874 C C . ARG A 1 110 ? 39.504 34.870 23.732 1.00 31.81 128 ARG A C 1
ATOM 875 O O . ARG A 1 110 ? 39.532 35.292 24.892 1.00 31.81 128 ARG A O 1
ATOM 883 N N . ASN A 1 111 ? 40.585 34.378 23.132 1.00 28.92 129 ASN A N 1
ATOM 884 C CA . ASN A 1 111 ? 41.889 34.341 23.781 1.00 25.48 129 ASN A CA 1
ATOM 885 C C . ASN A 1 111 ? 42.711 35.532 23.320 1.00 23.64 129 ASN A C 1
ATOM 886 O O . ASN A 1 111 ? 42.764 35.827 22.125 1.00 30.27 129 ASN A O 1
ATOM 891 N N . ARG A 1 112 ? 43.312 36.240 24.268 1.00 25.82 130 ARG A N 1
ATOM 892 C CA . ARG A 1 112 ? 44.290 37.263 23.930 1.00 25.92 130 ARG A CA 1
ATOM 893 C C . ARG A 1 112 ? 45.631 36.602 23.635 1.00 27.63 130 ARG A C 1
ATOM 894 O O . ARG A 1 112 ? 46.143 35.836 24.457 1.00 26.15 130 ARG A O 1
ATOM 902 N N . GLN A 1 113 ? 46.193 36.882 22.458 1.00 25.98 131 GLN A N 1
ATOM 903 C CA . GLN A 1 113 ? 47.492 36.317 22.119 1.00 27.40 131 GLN A CA 1
ATOM 904 C C . GLN A 1 113 ? 48.533 36.811 23.116 1.00 25.20 131 GLN A C 1
ATOM 905 O O . GLN A 1 113 ? 48.635 38.026 23.351 1.00 26.59 131 GLN A O 1
ATOM 911 N N . PRO A 1 114 ? 49.313 35.926 23.729 1.00 23.99 132 PRO A N 1
ATOM 912 C CA . PRO A 1 114 ? 50.232 36.360 24.782 1.00 28.75 132 PRO A CA 1
ATOM 913 C C . PRO A 1 114 ? 51.445 37.084 24.223 1.00 30.74 132 PRO A C 1
ATOM 914 O O . PRO A 1 114 ? 51.858 36.879 23.079 1.00 34.41 132 PRO A O 1
ATOM 918 N N . SER A 1 115 ? 52.012 37.954 25.053 1.00 29.77 133 SER A N 1
ATOM 919 C CA . SER A 1 115 ? 53.242 38.638 24.704 1.00 35.60 133 SER A CA 1
ATOM 920 C C . SER A 1 115 ? 54.422 37.677 24.811 1.00 35.96 133 SER A C 1
ATOM 921 O O . SER A 1 115 ? 54.336 36.644 25.480 1.00 33.40 133 SER A O 1
ATOM 924 N N . PRO A 1 116 ? 55.532 37.981 24.133 1.00 38.91 134 PRO A N 1
ATOM 925 C CA . PRO A 1 116 ? 56.760 37.209 24.378 1.00 35.56 134 PRO A CA 1
ATOM 926 C C . PRO A 1 116 ? 57.137 37.147 25.844 1.00 36.42 134 PRO A C 1
ATOM 927 O O . PRO A 1 116 ? 57.648 36.116 26.303 1.00 34.66 134 PRO A O 1
ATOM 931 N N . ARG A 1 117 ? 56.891 38.225 26.595 1.00 36.95 135 ARG A N 1
ATOM 932 C CA . ARG A 1 117 ? 57.204 38.247 28.021 1.00 37.33 135 ARG A CA 1
ATOM 933 C C . ARG A 1 117 ? 56.392 37.194 28.772 1.00 28.64 135 ARG A C 1
ATOM 934 O O . ARG A 1 117 ? 56.935 36.430 29.579 1.00 31.49 135 ARG A O 1
ATOM 942 N N . GLU A 1 118 ? 55.078 37.162 28.536 1.00 32.76 136 GLU A N 1
ATOM 943 C CA . GLU A 1 118 ? 54.219 36.171 29.177 1.00 33.94 136 GLU A CA 1
ATOM 944 C C . GLU A 1 118 ? 54.644 34.752 28.820 1.00 34.86 136 GLU A C 1
ATOM 945 O O . GLU A 1 118 ? 54.724 33.877 29.690 1.00 36.29 136 GLU A O 1
ATOM 951 N N . LEU A 1 119 ? 54.905 34.502 27.533 1.00 30.24 137 LEU A N 1
ATOM 952 C CA . LEU A 1 119 ? 55.329 33.170 27.111 1.00 33.46 137 LEU A CA 1
ATOM 953 C C . LEU A 1 119 ? 56.647 32.786 27.768 1.00 29.87 137 LEU A C 1
ATOM 954 O O . LEU A 1 119 ? 56.862 31.619 28.119 1.00 31.73 137 LEU A O 1
ATOM 959 N N . ALA A 1 120 ? 57.540 33.760 27.954 1.00 32.42 138 ALA A N 1
ATOM 960 C CA . ALA A 1 120 ? 58.828 33.468 28.568 1.00 39.04 138 ALA A CA 1
ATOM 961 C C . ALA A 1 120 ? 58.677 33.062 30.029 1.00 31.05 138 ALA A C 1
ATOM 962 O O . ALA A 1 120 ? 59.498 32.295 30.544 1.00 34.24 138 ALA A O 1
ATOM 964 N N . MET A 1 121 ? 57.642 33.551 30.711 1.00 29.84 139 MET A N 1
ATOM 965 C CA . MET A 1 121 ? 57.460 33.278 32.130 1.00 30.31 139 MET A CA 1
ATOM 966 C C . MET A 1 121 ? 56.470 32.157 32.399 1.00 29.78 139 MET A C 1
ATOM 967 O O . MET A 1 121 ? 56.221 31.841 33.564 1.00 30.88 139 MET A O 1
ATOM 972 N N . ALA A 1 122 ? 55.946 31.514 31.360 1.00 29.75 140 ALA A N 1
ATOM 973 C CA . ALA A 1 122 ? 54.915 30.503 31.552 1.00 28.82 140 ALA A CA 1
ATOM 974 C C . ALA A 1 122 ? 55.501 29.223 32.131 1.00 28.15 140 ALA A C 1
ATOM 975 O O . ALA A 1 122 ? 56.553 28.748 31.690 1.00 28.36 140 ALA A O 1
ATOM 977 N N . ASP A 1 123 ? 54.826 28.673 33.140 1.00 28.23 141 ASP A N 1
ATOM 978 C CA . ASP A 1 123 ? 55.147 27.319 33.575 1.00 27.69 141 ASP A CA 1
ATOM 979 C C . ASP A 1 123 ? 54.653 26.298 32.559 1.00 25.20 141 ASP A C 1
ATOM 980 O O . ASP A 1 123 ? 55.366 25.344 32.225 1.00 21.83 141 ASP A O 1
ATOM 985 N N . TYR A 1 124 ? 53.438 26.495 32.048 1.00 22.69 142 TYR A N 1
ATOM 986 C CA . TYR A 1 124 ? 52.846 25.612 31.057 1.00 22.84 142 TYR A CA 1
ATOM 987 C C . TYR A 1 124 ? 52.111 26.443 30.016 1.00 23.64 142 TYR A C 1
ATOM 988 O O . TYR A 1 124 ? 51.711 27.583 30.266 1.00 24.38 142 TYR A O 1
ATOM 997 N N . ILE A 1 125 ? 51.938 25.855 28.833 1.00 23.49 143 ILE A N 1
ATOM 998 C CA . ILE A 1 125 ? 51.172 26.474 27.762 1.00 20.98 143 ILE A CA 1
ATOM 999 C C . ILE A 1 125 ? 50.104 25.489 27.315 1.00 20.80 143 ILE A C 1
ATOM 1000 O O . ILE A 1 125 ? 50.279 24.272 27.427 1.00 25.99 143 ILE A O 1
ATOM 1005 N N . PHE A 1 126 ? 48.991 26.011 26.797 1.00 21.96 144 PHE A N 1
ATOM 1006 C CA . PHE A 1 126 ? 47.975 25.109 26.273 1.00 23.23 144 PHE A CA 1
ATOM 1007 C C . PHE A 1 126 ? 47.208 25.760 25.134 1.00 25.69 144 PHE A C 1
ATOM 1008 O O . PHE A 1 126 ? 47.062 26.983 25.067 1.00 20.85 144 PHE A O 1
ATOM 1016 N N . TYR A 1 127 ? 46.749 24.910 24.223 1.00 23.85 145 TYR A N 1
ATOM 1017 C CA . TYR A 1 127 ? 45.834 25.312 23.164 1.00 20.73 145 TYR A CA 1
ATOM 1018 C C . TYR A 1 127 ? 44.851 24.203 22.826 1.00 21.94 145 TYR A C 1
ATOM 1019 O O . TYR A 1 127 ? 44.059 24.369 21.893 1.00 20.62 145 TYR A O 1
ATOM 1028 N N . ARG A 1 128 ? 44.887 23.077 23.531 1.00 19.63 146 ARG A N 1
ATOM 1029 C CA . ARG A 1 128 ? 44.011 21.948 23.266 1.00 20.99 146 ARG A CA 1
ATOM 1030 C C . ARG A 1 128 ? 43.206 21.625 24.516 1.00 22.28 146 ARG A C 1
ATOM 1031 O O . ARG A 1 128 ? 43.660 21.838 25.645 1.00 24.83 146 ARG A O 1
ATOM 1039 N N . PHE A 1 129 ? 42.003 21.113 24.292 1.00 20.70 147 PHE A N 1
ATOM 1040 C CA . PHE A 1 129 ? 40.992 20.916 25.316 1.00 19.63 147 PHE A CA 1
ATOM 1041 C C . PHE A 1 129 ? 40.587 19.451 25.308 1.00 22.78 147 PHE A C 1
ATOM 1042 O O . PHE A 1 129 ? 40.261 18.896 24.251 1.00 21.90 147 PHE A O 1
ATOM 1050 N N . PHE A 1 130 ? 40.642 18.820 26.472 1.00 21.89 148 PHE A N 1
ATOM 1051 C CA . PHE A 1 130 ? 40.373 17.391 26.599 1.00 22.10 148 PHE A CA 1
ATOM 1052 C C . PHE A 1 130 ? 38.918 17.187 27.008 1.00 26.78 148 PHE A C 1
ATOM 1053 O O . PHE A 1 130 ? 38.535 17.488 28.145 1.00 23.19 148 PHE A O 1
ATOM 1061 N N . ASP A 1 131 ? 38.105 16.701 26.074 1.00 22.45 149 ASP A N 1
ATOM 1062 C CA . ASP A 1 131 ? 36.734 16.341 26.392 1.00 26.93 149 ASP A CA 1
ATOM 1063 C C . ASP A 1 131 ? 36.749 15.075 27.234 1.00 29.42 149 ASP A C 1
ATOM 1064 O O . ASP A 1 131 ? 37.218 14.018 26.776 1.00 30.17 149 ASP A O 1
ATOM 1069 N N . VAL A 1 132 ? 36.248 15.212 28.469 1.00 26.37 150 VAL A N 1
ATOM 1070 C CA . VAL A 1 132 ? 36.268 14.147 29.461 1.00 26.18 150 VAL A CA 1
ATOM 1071 C C . VAL A 1 132 ? 35.243 13.072 29.152 1.00 27.21 150 VAL A C 1
ATOM 1072 O O . VAL A 1 132 ? 35.313 11.979 29.720 1.00 30.00 150 VAL A O 1
ATOM 1076 N N . ASN A 1 133 ? 34.286 13.353 28.269 1.00 28.44 151 ASN A N 1
ATOM 1077 C CA . ASN A 1 133 ? 33.310 12.336 27.892 1.00 34.68 151 ASN A CA 1
ATOM 1078 C C . ASN A 1 133 ? 33.864 11.435 26.796 1.00 31.21 151 ASN A C 1
ATOM 1079 O O . ASN A 1 133 ? 34.022 10.224 26.994 1.00 29.73 151 ASN A O 1
ATOM 1084 N N . SER A 1 134 ? 34.144 12.008 25.622 1.00 31.99 152 SER A N 1
ATOM 1085 C CA . SER A 1 134 ? 34.800 11.261 24.556 1.00 28.96 152 SER A CA 1
ATOM 1086 C C . SER A 1 134 ? 36.238 10.912 24.911 1.00 32.64 152 SER A C 1
ATOM 1087 O O . SER A 1 134 ? 36.826 10.030 24.276 1.00 30.67 152 SER A O 1
ATOM 1090 N N . CYS A 1 135 ? 36.817 11.594 25.901 1.00 30.95 153 CYS A N 1
ATOM 1091 C CA . CYS A 1 135 ? 38.243 11.507 26.204 1.00 32.50 153 CYS A CA 1
ATOM 1092 C C . CYS A 1 135 ? 39.070 11.777 24.957 1.00 38.79 153 CYS A C 1
ATOM 1093 O O . CYS A 1 135 ? 39.946 10.995 24.577 1.00 34.73 153 CYS A O 1
ATOM 1096 N N . THR A 1 136 ? 38.785 12.898 24.307 1.00 33.42 154 THR A N 1
ATOM 1097 C CA . THR A 1 136 ? 39.542 13.250 23.110 1.00 26.53 154 THR A CA 1
ATOM 1098 C C . THR A 1 136 ? 39.951 14.712 23.147 1.00 23.94 154 THR A C 1
ATOM 1099 O O . THR A 1 136 ? 39.274 15.550 23.744 1.00 21.69 154 THR A O 1
ATOM 1103 N N . LEU A 1 137 ? 41.058 15.011 22.476 1.00 22.72 155 LEU A N 1
ATOM 1104 C CA . LEU A 1 137 ? 41.589 16.366 22.433 1.00 22.92 155 LEU A CA 1
ATOM 1105 C C . LEU A 1 137 ? 41.032 17.105 21.226 1.00 21.68 155 LEU A C 1
ATOM 1106 O O . LEU A 1 137 ? 40.917 16.540 20.134 1.00 22.03 155 LEU A O 1
ATOM 1111 N N . SER A 1 138 ? 40.700 18.381 21.423 1.00 23.43 156 SER A N 1
ATOM 1112 C CA . SER A 1 138 ? 40.260 19.231 20.329 1.00 23.56 156 SER A CA 1
ATOM 1113 C C . SER A 1 138 ? 40.870 20.611 20.497 1.00 23.68 156 SER A C 1
ATOM 1114 O O . SER A 1 138 ? 41.130 21.057 21.612 1.00 26.61 156 SER A O 1
ATOM 1117 N N . GLU A 1 139 ? 41.085 21.291 19.383 1.00 23.81 157 GLU A N 1
ATOM 1118 C CA . GLU A 1 139 ? 41.516 22.679 19.428 1.00 24.89 157 GLU A CA 1
ATOM 1119 C C . GLU A 1 139 ? 40.340 23.647 19.423 1.00 31.14 157 GLU A C 1
ATOM 1120 O O . GLU A 1 139 ? 40.550 24.866 19.415 1.00 29.72 157 GLU A O 1
ATOM 1126 N N . GLN A 1 140 ? 39.113 23.130 19.454 1.00 28.05 158 GLN A N 1
ATOM 1127 C CA . GLN A 1 140 ? 37.915 23.955 19.525 1.00 27.66 158 GLN A CA 1
ATOM 1128 C C . GLN A 1 140 ? 37.501 24.133 20.981 1.00 24.49 158 GLN A C 1
ATOM 1129 O O . GLN A 1 140 ? 37.231 23.152 21.682 1.00 28.82 158 GLN A O 1
ATOM 1135 N N . LEU A 1 141 ? 37.449 25.379 21.427 1.00 25.07 159 LEU A N 1
ATOM 1136 C CA . LEU A 1 141 ? 36.975 25.694 22.769 1.00 25.55 159 LEU A CA 1
ATOM 1137 C C . LEU A 1 141 ? 35.452 25.799 22.775 1.00 26.94 159 LEU A C 1
ATOM 1138 O O . LEU A 1 141 ? 34.889 26.564 21.987 1.00 27.08 159 LEU A O 1
ATOM 1143 N N . PRO A 1 142 ? 34.758 25.054 23.635 1.00 29.29 160 PRO A N 1
ATOM 1144 C CA . PRO A 1 142 ? 33.295 25.177 23.699 1.00 32.16 160 PRO A CA 1
ATOM 1145 C C . PRO A 1 142 ? 32.864 26.566 24.153 1.00 28.11 160 PRO A C 1
ATOM 1146 O O . PRO A 1 142 ? 33.659 27.388 24.619 1.00 25.53 160 PRO A O 1
ATOM 1150 N N . GLU A 1 143 ? 31.562 26.827 23.999 1.00 28.09 161 GLU A N 1
ATOM 1151 C CA . GLU A 1 143 ? 31.001 28.108 24.423 1.00 38.23 161 GLU A CA 1
ATOM 1152 C C . GLU A 1 143 ? 31.219 28.335 25.914 1.00 30.43 161 GLU A C 1
ATOM 1153 O O . GLU A 1 143 ? 31.628 29.423 26.337 1.00 23.14 161 GLU A O 1
ATOM 1159 N N . LYS A 1 144 ? 30.960 27.313 26.725 1.00 33.05 162 LYS A N 1
ATOM 1160 C CA . LYS A 1 144 ? 31.201 27.371 28.158 1.00 30.72 162 LYS A CA 1
ATOM 1161 C C . LYS A 1 144 ? 31.821 26.058 28.606 1.00 23.00 162 LYS A C 1
ATOM 1162 O O . LYS A 1 144 ? 31.691 25.027 27.943 1.00 24.77 162 LYS A O 1
ATOM 1168 N N . ILE A 1 145 ? 32.489 26.103 29.756 1.00 25.12 163 ILE A N 1
ATOM 1169 C CA . ILE A 1 145 ? 32.991 24.910 30.429 1.00 24.85 163 ILE A CA 1
ATOM 1170 C C . ILE A 1 145 ? 32.598 24.999 31.896 1.00 20.89 163 ILE A C 1
ATOM 1171 O O . ILE A 1 145 ? 32.850 26.021 32.544 1.00 23.24 163 ILE A O 1
ATOM 1176 N N . ALA A 1 146 ? 31.983 23.935 32.415 1.00 25.92 164 ALA A N 1
ATOM 1177 C CA . ALA A 1 146 ? 31.556 23.873 33.814 1.00 31.04 164 ALA A CA 1
ATOM 1178 C C . ALA A 1 146 ? 30.712 25.088 34.191 1.00 29.33 164 ALA A C 1
ATOM 1179 O O . ALA A 1 146 ? 30.848 25.658 35.278 1.00 29.62 164 ALA A O 1
ATOM 1181 N N . GLY A 1 147 ? 29.855 25.513 33.263 1.00 32.44 165 GLY A N 1
ATOM 1182 C CA . GLY A 1 147 ? 28.988 26.650 33.482 1.00 31.26 165 GLY A CA 1
ATOM 1183 C C . GLY A 1 147 ? 29.653 28.005 33.401 1.00 32.09 165 GLY A C 1
ATOM 1184 O O . GLY A 1 147 ? 28.971 29.021 33.600 1.00 32.57 165 GLY A O 1
ATOM 1185 N N . VAL A 1 148 ? 30.954 28.063 33.110 1.00 28.44 166 VAL A N 1
ATOM 1186 C CA . VAL A 1 148 ? 31.690 29.318 33.033 1.00 26.55 166 VAL A CA 1
ATOM 1187 C C . VAL A 1 148 ? 31.912 29.675 31.573 1.00 27.47 166 VAL A C 1
ATOM 1188 O O . VAL A 1 148 ? 32.284 28.816 30.763 1.00 30.04 166 VAL A O 1
ATOM 1192 N N . GLU A 1 149 ? 31.697 30.946 31.233 1.00 25.86 167 GLU A N 1
ATOM 1193 C CA . GLU A 1 149 ? 31.916 31.383 29.861 1.00 27.13 167 GLU A CA 1
ATOM 1194 C C . GLU A 1 149 ? 33.373 31.180 29.462 1.00 25.98 167 GLU A C 1
ATOM 1195 O O . GLU A 1 149 ? 34.295 31.461 30.237 1.00 22.11 167 GLU A O 1
ATOM 1201 N N . GLY A 1 150 ? 33.573 30.689 28.235 1.00 29.40 168 GLY A N 1
ATOM 1202 C CA . GLY A 1 150 ? 34.904 30.304 27.799 1.00 25.41 168 GLY A CA 1
ATOM 1203 C C . GLY A 1 150 ? 35.919 31.427 27.858 1.00 23.78 168 GLY A C 1
ATOM 1204 O O . GLY A 1 150 ? 37.095 31.186 28.147 1.00 28.45 168 GLY A O 1
ATOM 1205 N N . ASN A 1 151 ? 35.491 32.666 27.594 1.00 23.27 169 ASN A N 1
ATOM 1206 C CA . ASN A 1 151 ? 36.437 33.776 27.582 1.00 23.43 169 ASN A CA 1
ATOM 1207 C C . ASN A 1 151 ? 37.010 34.084 28.958 1.00 26.30 169 ASN A C 1
ATOM 1208 O O . ASN A 1 151 ? 37.982 34.840 29.046 1.00 33.94 169 ASN A O 1
ATOM 1213 N N . LEU A 1 152 ? 36.435 33.537 30.026 1.00 25.51 170 LEU A N 1
ATOM 1214 C CA . LEU A 1 152 ? 36.988 33.711 31.361 1.00 22.78 170 LEU A CA 1
ATOM 1215 C C . LEU A 1 152 ? 38.016 32.646 31.714 1.00 24.00 170 LEU A C 1
ATOM 1216 O O . LEU A 1 152 ? 38.689 32.772 32.743 1.00 24.92 170 LEU A O 1
ATOM 1221 N N . LEU A 1 153 ? 38.155 31.611 30.885 1.00 22.28 171 LEU A N 1
ATOM 1222 C CA . LEU A 1 153 ? 39.006 30.468 31.189 1.00 22.22 171 LEU A CA 1
ATOM 1223 C C . LEU A 1 153 ? 40.337 30.497 30.450 1.00 20.85 171 LEU A C 1
ATOM 1224 O O . LEU A 1 153 ? 41.098 29.527 30.532 1.00 22.91 171 LEU A O 1
ATOM 1229 N N . LEU A 1 154 ? 40.635 31.575 29.730 1.00 20.46 172 LEU A N 1
ATOM 1230 C CA . LEU A 1 154 ? 41.843 31.690 28.940 1.00 24.12 172 LEU A CA 1
ATOM 1231 C C . LEU A 1 154 ? 42.768 32.730 29.579 1.00 23.29 172 LEU A C 1
ATOM 1232 O O . LEU A 1 154 ? 42.806 32.851 30.818 1.00 23.46 172 LEU A O 1
ATOM 1237 N N . ASN A 1 155 ? 43.508 33.467 28.754 1.00 24.30 173 ASN A N 1
ATOM 1238 C CA . ASN A 1 155 ? 44.414 34.482 29.274 1.00 24.26 173 ASN A CA 1
ATOM 1239 C C . ASN A 1 155 ? 43.626 35.665 29.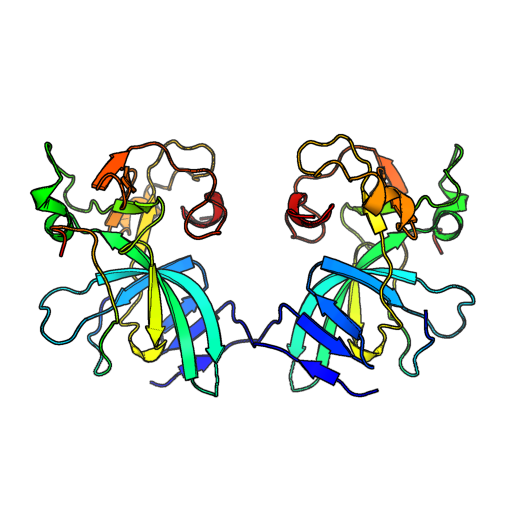834 1.00 27.59 173 ASN A C 1
ATOM 1240 O O . ASN A 1 155 ? 42.481 35.920 29.452 1.00 29.30 173 ASN A O 1
ATOM 1245 N N . SER A 1 156 ? 44.256 36.385 30.761 1.00 27.31 174 SER A N 1
ATOM 1246 C CA . SER A 1 156 ? 43.670 37.617 31.275 1.00 31.29 174 SER A CA 1
ATOM 1247 C C . SER A 1 156 ? 43.389 38.588 30.133 1.00 35.45 174 SER A C 1
ATOM 1248 O O . SER A 1 156 ? 44.087 38.604 29.114 1.00 34.79 174 SER A O 1
ATOM 1251 N N . LYS A 1 157 ? 42.356 39.416 30.316 1.00 36.02 175 LYS A N 1
ATOM 1252 C CA . LYS A 1 157 ? 41.965 40.351 29.267 1.00 41.04 175 LYS A CA 1
ATOM 1253 C C . LYS A 1 157 ? 43.029 41.412 29.024 1.00 40.82 175 LYS A C 1
ATOM 1254 O O . LYS A 1 157 ? 43.094 41.972 27.923 1.00 46.40 175 LYS A O 1
ATOM 1260 N N . VAL A 1 158 ? 43.876 41.681 30.014 1.00 44.30 176 VAL A N 1
ATOM 1261 C CA . VAL A 1 158 ? 44.963 42.644 29.902 1.00 49.90 176 VAL A CA 1
ATOM 1262 C C . VAL A 1 158 ? 46.225 41.959 30.406 1.00 37.78 176 VAL A C 1
ATOM 1263 O O . VAL A 1 158 ? 46.182 41.218 31.393 1.00 38.10 176 VAL A O 1
ATOM 1267 N N . GLU A 1 159 ? 47.344 42.193 29.729 1.00 42.27 177 GLU A N 1
ATOM 1268 C CA . GLU A 1 159 ? 48.628 41.671 30.191 1.00 51.63 177 GLU A CA 1
ATOM 1269 C C . GLU A 1 159 ? 48.968 42.128 31.612 1.00 51.55 177 GLU A C 1
ATOM 1270 O O . GLU A 1 159 ? 48.928 43.318 31.923 1.00 53.22 177 GLU A O 1
ATOM 1276 N N . PRO B 2 1 ? 54.979 28.786 42.226 1.00 38.42 287 PRO B N 1
ATOM 1277 C CA . PRO B 2 1 ? 55.735 27.591 42.612 1.00 44.11 287 PRO B CA 1
ATOM 1278 C C . PRO B 2 1 ? 54.918 26.636 43.480 1.00 49.33 287 PRO B C 1
ATOM 1279 O O . PRO B 2 1 ? 54.105 27.088 44.286 1.00 57.61 287 PRO B O 1
ATOM 1283 N N . PRO B 2 2 ? 55.135 25.334 43.320 1.00 50.74 288 PRO B N 1
ATOM 1284 C CA . PRO B 2 2 ? 54.342 24.359 44.070 1.00 39.87 288 PRO B CA 1
ATOM 1285 C C . PRO B 2 2 ? 54.867 24.163 45.482 1.00 40.57 288 PRO B C 1
ATOM 1286 O O . PRO B 2 2 ? 56.045 24.381 45.774 1.00 44.96 288 PRO B O 1
ATOM 1290 N N . LYS B 2 3 ? 53.960 23.744 46.362 1.00 43.67 289 LYS B N 1
ATOM 1291 C CA . LYS B 2 3 ? 54.258 23.579 47.784 1.00 43.79 289 LYS B CA 1
ATOM 1292 C C . LYS B 2 3 ? 53.275 22.552 48.332 1.00 39.67 289 LYS B C 1
ATOM 1293 O O . LYS B 2 3 ? 52.076 22.827 48.421 1.00 45.62 289 LYS B O 1
ATOM 1299 N N . ARG B 2 4 ? 53.779 21.374 48.689 1.00 44.75 290 ARG B N 1
ATOM 1300 C CA . ARG B 2 4 ? 52.916 20.297 49.157 1.00 41.32 290 ARG B CA 1
ATOM 1301 C C . ARG B 2 4 ? 52.226 20.653 50.468 1.00 36.93 290 ARG B C 1
ATOM 1302 O O . ARG B 2 4 ? 52.840 21.202 51.388 1.00 35.02 290 ARG B O 1
ATOM 1310 N N . ARG B 2 5 ? 50.938 20.328 50.552 1.00 37.19 291 ARG B N 1
ATOM 1311 C CA . ARG B 2 5 ? 50.138 20.608 51.733 1.00 36.50 291 ARG B CA 1
ATOM 1312 C C . ARG B 2 5 ? 49.850 19.319 52.485 1.00 44.10 291 ARG B C 1
ATOM 1313 O O . ARG B 2 5 ? 49.902 18.220 51.926 1.00 56.41 291 ARG B O 1
ATOM 1321 N N . ALA B 2 6 ? 49.529 19.475 53.770 1.00 44.54 292 ALA B N 1
ATOM 1322 C CA . ALA B 2 6 ? 49.084 18.337 54.564 1.00 50.51 292 ALA B CA 1
ATOM 1323 C C . ALA B 2 6 ? 47.717 17.849 54.099 1.00 44.24 292 ALA B C 1
ATOM 1324 O O . ALA B 2 6 ? 47.502 16.641 53.942 1.00 39.94 292 ALA B O 1
ATOM 1326 N N . ILE B 2 7 ? 46.786 18.775 53.864 1.00 42.84 293 ILE B N 1
ATOM 1327 C CA . ILE B 2 7 ? 45.450 18.414 53.401 1.00 41.15 293 ILE B CA 1
ATOM 1328 C C . ILE B 2 7 ? 45.508 18.016 51.933 1.00 43.79 293 ILE B C 1
ATOM 1329 O O . ILE B 2 7 ? 46.082 18.725 51.096 1.00 37.41 293 ILE B O 1
ATOM 1334 N N . SER B 2 8 ? 44.906 16.877 51.613 1.00 46.44 294 SER B N 1
ATOM 1335 C CA . SER B 2 8 ? 45.027 16.294 50.290 1.00 37.73 294 SER B CA 1
ATOM 1336 C C . SER B 2 8 ? 43.975 16.855 49.346 1.00 30.96 294 SER B C 1
ATOM 1337 O O . SER B 2 8 ? 42.862 17.206 49.751 1.00 29.51 294 SER B O 1
ATOM 1340 N N . ALA B 2 9 ? 44.347 16.939 48.075 1.00 28.08 295 ALA B N 1
ATOM 1341 C CA . ALA B 2 9 ? 43.414 17.342 47.042 1.00 27.38 295 ALA B CA 1
ATOM 1342 C C . ALA B 2 9 ? 42.361 16.261 46.833 1.00 28.31 295 ALA B C 1
ATOM 1343 O O . ALA B 2 9 ? 42.589 15.078 47.095 1.00 27.55 295 ALA B O 1
ATOM 1345 N N . ILE B 2 10 ? 41.196 16.682 46.358 1.00 28.97 296 ILE B N 1
ATOM 1346 C CA . ILE B 2 10 ? 40.124 15.777 45.963 1.00 26.28 296 ILE B CA 1
ATOM 1347 C C . ILE B 2 10 ? 40.047 15.812 44.446 1.00 23.59 296 ILE B C 1
ATOM 1348 O O . ILE B 2 10 ? 39.925 16.891 43.856 1.00 23.17 296 ILE B O 1
ATOM 1353 N N . ARG B 2 11 ? 40.153 14.648 43.802 1.00 21.88 297 ARG B N 1
ATOM 1354 C CA . ARG B 2 11 ? 40.092 14.639 42.344 1.00 25.08 297 ARG B CA 1
ATOM 1355 C C . ARG B 2 11 ? 39.565 13.312 41.825 1.00 25.77 297 ARG B C 1
ATOM 1356 O O . ARG B 2 11 ? 40.018 12.246 42.251 1.00 26.34 297 ARG B O 1
ATOM 1364 N N . LYS B 2 12 ? 38.607 13.391 40.910 1.00 24.03 298 LYS B N 1
ATOM 1365 C CA . LYS B 2 12 ? 38.209 12.258 40.090 1.00 29.39 298 LYS B CA 1
ATOM 1366 C C . LYS B 2 12 ? 38.782 12.426 38.685 1.00 29.41 298 LYS B C 1
ATOM 1367 O O . LYS B 2 12 ? 38.940 13.546 38.192 1.00 24.95 298 LYS B O 1
ATOM 1373 N N . PHE B 2 13 ? 39.107 11.292 38.044 1.00 29.76 299 PHE B N 1
ATOM 1374 C CA . PHE B 2 13 ? 39.648 11.295 36.692 1.00 26.03 299 PHE B CA 1
ATOM 1375 C C . PHE B 2 13 ? 38.665 10.659 35.715 1.00 32.23 299 PHE B C 1
ATOM 1376 O O . PHE B 2 13 ? 37.864 9.802 36.104 1.00 32.14 299 PHE B O 1
ATOM 1384 N N . PRO B 2 14 ? 38.716 11.034 34.435 1.00 29.38 300 PRO B N 1
ATOM 1385 C CA . PRO B 2 14 ? 37.990 10.265 33.414 1.00 26.10 300 PRO B CA 1
ATOM 1386 C C . PRO B 2 14 ? 38.553 8.854 33.323 1.00 27.36 300 PRO B C 1
ATOM 1387 O O . PRO B 2 14 ? 39.599 8.536 33.893 1.00 26.83 300 PRO B O 1
ATOM 1391 N N . ARG B 2 15 ? 37.833 7.989 32.606 1.00 26.31 301 ARG B N 1
ATOM 1392 C CA . ARG B 2 15 ? 38.257 6.600 32.465 1.00 28.19 301 ARG B CA 1
ATOM 1393 C C . ARG B 2 15 ? 39.670 6.515 31.899 1.00 33.74 301 ARG B C 1
ATOM 1394 O O . ARG B 2 15 ? 40.032 7.248 30.974 1.00 33.23 301 ARG B O 1
ATOM 1402 N N . ASP B 2 16 ? 40.479 5.630 32.488 1.00 33.85 302 ASP B N 1
ATOM 1403 C CA . ASP B 2 16 ? 41.846 5.365 32.035 1.00 31.02 302 ASP B CA 1
ATOM 1404 C C . ASP B 2 16 ? 42.696 6.634 31.990 1.00 30.18 302 ASP B C 1
ATOM 1405 O O . ASP B 2 16 ? 43.603 6.764 31.161 1.00 27.97 302 ASP B O 1
ATOM 1410 N N . CYS B 2 17 ? 42.405 7.582 32.877 1.00 29.84 303 CYS B N 1
ATOM 1411 C CA . CYS B 2 17 ? 43.251 8.742 33.100 1.00 29.99 303 CYS B CA 1
ATOM 1412 C C . CYS B 2 17 ? 43.750 8.720 34.538 1.00 30.60 303 CYS B C 1
ATOM 1413 O O . CYS B 2 17 ? 43.189 8.038 35.401 1.00 31.17 303 CYS B O 1
ATOM 1416 N N . GLY B 2 18 ? 44.809 9.481 34.788 1.00 30.33 304 GLY B N 1
ATOM 1417 C CA . GLY B 2 18 ? 45.390 9.555 36.114 1.00 34.04 304 GLY B CA 1
ATOM 1418 C C . GLY B 2 18 ? 46.851 9.161 36.143 1.00 40.58 304 GLY B C 1
ATOM 1419 O O . GLY B 2 18 ? 47.170 7.980 36.268 1.00 45.53 304 GLY B O 1
ATOM 1420 N N . GLY C 1 1 ? 51.125 32.461 56.201 1.00 49.26 19 GLY C N 1
ATOM 1421 C CA . GLY C 1 1 ? 50.887 31.282 57.011 1.00 54.26 19 GLY C CA 1
ATOM 1422 C C . GLY C 1 1 ? 49.483 30.724 56.872 1.00 54.63 19 GLY C C 1
ATOM 1423 O O . GLY C 1 1 ? 49.282 29.669 56.267 1.00 53.52 19 GLY C O 1
ATOM 1424 N N . GLY C 1 2 ? 48.510 31.440 57.431 1.00 54.08 20 GLY C N 1
ATOM 1425 C CA . GLY C 1 2 ? 47.123 31.023 57.418 1.00 40.68 20 GLY C CA 1
ATOM 1426 C C . GLY C 1 2 ? 46.354 31.510 56.207 1.00 31.86 20 GLY C C 1
ATOM 1427 O O . GLY C 1 2 ? 46.917 31.825 55.156 1.00 35.63 20 GLY C O 1
ATOM 1428 N N . ILE C 1 3 ? 45.039 31.584 56.370 1.00 27.48 21 ILE C N 1
ATOM 1429 C CA . ILE C 1 3 ? 44.130 31.989 55.308 1.00 27.62 21 ILE C CA 1
ATOM 1430 C C . ILE C 1 3 ? 43.562 33.353 55.665 1.00 27.33 21 ILE C C 1
ATOM 1431 O O . ILE C 1 3 ? 43.188 33.597 56.816 1.00 29.10 21 ILE C O 1
ATOM 1436 N N . LYS C 1 4 ? 43.494 34.235 54.671 1.00 24.35 22 LYS C N 1
ATOM 1437 C CA . LYS C 1 4 ? 42.880 35.548 54.823 1.00 25.04 22 LYS C CA 1
ATOM 1438 C C . LYS C 1 4 ? 41.997 35.766 53.606 1.00 22.73 22 LYS C C 1
ATOM 1439 O O . LYS C 1 4 ? 42.500 35.998 52.503 1.00 21.92 22 LYS C O 1
ATOM 1445 N N . MET C 1 5 ? 40.688 35.678 53.801 1.00 21.91 23 MET C N 1
ATOM 1446 C CA . MET C 1 5 ? 39.760 35.950 52.717 1.00 20.98 23 MET C CA 1
ATOM 1447 C C . MET C 1 5 ? 39.636 37.452 52.508 1.00 21.13 23 MET C C 1
ATOM 1448 O O . MET C 1 5 ? 39.713 38.242 53.455 1.00 21.96 23 MET C O 1
ATOM 1453 N N . ASP C 1 6 ? 39.432 37.844 51.257 1.00 22.08 24 ASP C N 1
ATOM 1454 C CA . ASP C 1 6 ? 39.152 39.239 50.960 1.00 24.91 24 ASP C CA 1
ATOM 1455 C C . ASP C 1 6 ? 37.638 39.449 51.052 1.00 28.34 24 ASP C C 1
ATOM 1456 O O . ASP C 1 6 ? 36.931 38.651 51.676 1.00 22.60 24 ASP C O 1
ATOM 1461 N N . THR C 1 7 ? 37.118 40.508 50.435 1.00 26.85 25 THR C N 1
ATOM 1462 C CA . THR C 1 7 ? 35.727 40.888 50.655 1.00 28.68 25 THR C CA 1
ATOM 1463 C C . THR C 1 7 ? 34.766 39.816 50.148 1.00 29.63 25 THR C C 1
ATOM 1464 O O . THR C 1 7 ? 34.947 39.251 49.066 1.00 32.44 25 THR C O 1
ATOM 1468 N N . GLN C 1 8 ? 33.743 39.532 50.950 1.00 21.56 26 GLN C N 1
ATOM 1469 C CA . GLN C 1 8 ? 32.700 38.588 50.569 1.00 25.91 26 GLN C CA 1
ATOM 1470 C C . GLN C 1 8 ? 31.653 39.268 49.695 1.00 22.52 26 GLN C C 1
ATOM 1471 O O . GLN C 1 8 ? 31.225 40.390 49.984 1.00 26.22 26 GLN C O 1
ATOM 1477 N N . PHE C 1 9 ? 31.294 38.623 48.590 1.00 20.88 27 PHE C N 1
ATOM 1478 C CA . PHE C 1 9 ? 30.160 39.059 47.788 1.00 24.02 27 PHE C CA 1
ATOM 1479 C C . PHE C 1 9 ? 29.121 37.943 47.774 1.00 20.05 27 PHE C C 1
ATOM 1480 O O . PHE C 1 9 ? 29.386 36.809 48.184 1.00 22.20 27 PHE C O 1
ATOM 1488 N N . TYR C 1 10 ? 27.915 38.273 47.318 1.00 24.87 28 TYR C N 1
ATOM 1489 C CA . TYR C 1 10 ? 26.792 37.353 47.419 1.00 24.70 28 TYR C CA 1
ATOM 1490 C C . TYR C 1 10 ? 26.046 37.274 46.099 1.00 19.97 28 TYR C C 1
ATOM 1491 O O . TYR C 1 10 ? 26.105 38.183 45.266 1.00 22.75 28 TYR C O 1
ATOM 1500 N N . ASP C 1 11 ? 25.355 36.150 45.920 1.00 23.72 29 ASP C N 1
ATOM 1501 C CA . ASP C 1 11 ? 24.448 35.969 44.800 1.00 23.45 29 ASP C CA 1
ATOM 1502 C C . ASP C 1 11 ? 22.984 36.168 45.174 1.00 23.27 29 ASP C C 1
ATOM 1503 O O . ASP C 1 11 ? 22.167 36.424 44.284 1.00 24.53 29 ASP C O 1
ATOM 1508 N N . SER C 1 12 ? 22.628 36.055 46.454 1.00 24.31 30 SER C N 1
ATOM 1509 C CA . SER C 1 12 ? 21.225 36.139 46.846 1.00 24.02 30 SER C CA 1
ATOM 1510 C C . SER C 1 12 ? 21.110 36.436 48.336 1.00 22.84 30 SER C C 1
ATOM 1511 O O . SER C 1 12 ? 22.060 36.266 49.104 1.00 23.05 30 SER C O 1
ATOM 1514 N N . PHE C 1 13 ? 19.927 36.906 48.726 1.00 26.81 31 PHE C N 1
ATOM 1515 C CA . PHE C 1 13 ? 19.613 37.140 50.129 1.00 23.75 31 PHE C CA 1
ATOM 1516 C C . PHE C 1 13 ? 18.101 37.220 50.279 1.00 25.18 31 PHE C C 1
ATOM 1517 O O . PHE C 1 13 ? 17.365 37.323 49.298 1.00 24.35 31 PHE C O 1
ATOM 1525 N N . THR C 1 14 ? 17.643 37.168 51.525 1.00 27.64 32 THR C N 1
ATOM 1526 C CA . THR C 1 14 ? 16.239 37.375 51.849 1.00 27.80 32 THR C CA 1
ATOM 1527 C C . THR C 1 14 ? 16.116 38.638 52.685 1.00 28.36 32 THR C C 1
ATOM 1528 O O . THR C 1 14 ? 16.894 38.846 53.621 1.00 26.86 32 THR C O 1
ATOM 1532 N N . PHE C 1 15 ? 15.157 39.487 52.324 1.00 34.29 33 PHE C N 1
ATOM 1533 C CA . PHE C 1 15 ? 14.877 40.728 53.038 1.00 33.96 33 PHE C CA 1
ATOM 1534 C C . PHE C 1 15 ? 13.367 40.897 53.098 1.00 34.90 33 PHE C C 1
ATOM 1535 O O . PHE C 1 15 ? 12.708 40.967 52.054 1.00 36.74 33 PHE C O 1
ATOM 1543 N N . ASP C 1 16 ? 12.824 40.937 54.316 1.00 39.19 34 ASP C N 1
ATOM 1544 C CA . ASP C 1 16 ? 11.389 41.124 54.546 1.00 43.67 34 ASP C CA 1
ATOM 1545 C C . ASP C 1 16 ? 10.557 40.136 53.727 1.00 45.54 34 ASP C C 1
ATOM 1546 O O . ASP C 1 16 ? 9.631 40.509 53.000 1.00 59.97 34 ASP C O 1
ATOM 1551 N N . ASN C 1 17 ? 10.884 38.854 53.883 1.00 39.91 35 ASN C N 1
ATOM 1552 C CA . ASN C 1 17 ? 10.231 37.749 53.170 1.00 53.74 35 ASN C CA 1
ATOM 1553 C C . ASN C 1 17 ? 10.215 37.942 51.657 1.00 45.95 35 ASN C C 1
ATOM 1554 O O . ASN C 1 17 ? 9.293 37.499 50.969 1.00 46.03 35 ASN C O 1
ATOM 1559 N N . VAL C 1 18 ? 11.250 38.573 51.114 1.00 35.05 36 VAL C N 1
ATOM 1560 C CA . VAL C 1 18 ? 11.427 38.584 49.669 1.00 32.06 36 VAL C CA 1
ATOM 1561 C C . VAL C 1 18 ? 12.828 38.072 49.369 1.00 31.84 36 VAL C C 1
ATOM 1562 O O . VAL C 1 18 ? 13.804 38.532 49.969 1.00 31.75 36 VAL C O 1
ATOM 1566 N N . LYS C 1 19 ? 12.919 37.103 48.462 1.00 27.61 37 LYS C N 1
ATOM 1567 C CA . LYS C 1 19 ? 14.198 36.566 48.022 1.00 26.55 37 LYS C CA 1
ATOM 1568 C C . LYS C 1 19 ? 14.686 37.393 46.841 1.00 26.30 37 LYS C C 1
ATOM 1569 O O . LYS C 1 19 ? 13.980 37.525 45.834 1.00 30.63 37 LYS C O 1
ATOM 1575 N N . TYR C 1 20 ? 15.871 37.978 46.982 1.00 30.13 38 TYR C N 1
ATOM 1576 C CA . TYR C 1 20 ? 16.509 38.768 45.945 1.00 27.33 38 TYR C CA 1
ATOM 1577 C C . TYR C 1 20 ? 17.752 38.047 45.452 1.00 23.36 38 TYR C C 1
ATOM 1578 O O . TYR C 1 20 ? 18.488 37.443 46.241 1.00 25.02 38 TYR C O 1
ATOM 1587 N N . SER C 1 21 ? 17.992 38.131 44.149 1.00 23.42 39 SER C N 1
ATOM 1588 C CA . SER C 1 21 ? 19.171 37.549 43.533 1.00 20.83 39 SER C CA 1
ATOM 1589 C C . SER C 1 21 ? 19.918 38.627 42.765 1.00 21.47 39 SER C C 1
ATOM 1590 O O . SER C 1 21 ? 19.357 39.667 42.405 1.00 22.93 39 SER C O 1
ATOM 1593 N N . LEU C 1 22 ? 21.200 38.368 42.533 1.00 20.33 40 LEU C N 1
ATOM 1594 C CA . LEU C 1 22 ? 21.991 39.224 41.662 1.00 22.95 40 LEU C CA 1
ATOM 1595 C C . LEU C 1 22 ? 21.292 39.361 40.316 1.00 21.66 40 LEU C C 1
ATOM 1596 O O . LEU C 1 22 ? 20.813 38.373 39.753 1.00 22.06 40 LEU C O 1
ATOM 1601 N N . TYR C 1 23 ? 21.198 40.601 39.833 1.00 24.34 41 TYR C N 1
ATOM 1602 C CA . TYR C 1 23 ? 20.582 40.999 38.561 1.00 26.18 41 TYR C CA 1
ATOM 1603 C C . TYR C 1 23 ? 19.061 41.042 38.643 1.00 23.01 41 TYR C C 1
ATOM 1604 O O . TYR C 1 23 ? 18.409 41.282 37.617 1.00 20.48 41 TYR C O 1
ATOM 1613 N N . ASP C 1 24 ? 18.470 40.839 39.820 1.00 24.61 42 ASP C N 1
ATOM 1614 C CA . ASP C 1 24 ? 17.057 41.146 39.985 1.00 22.80 42 ASP C CA 1
ATOM 1615 C C . ASP C 1 24 ? 16.831 42.654 39.900 1.00 22.16 42 ASP C C 1
ATOM 1616 O O . ASP C 1 24 ? 17.739 43.465 40.102 1.00 23.47 42 ASP C O 1
ATOM 1621 N N . ASN C 1 25 ? 15.592 43.024 39.606 1.00 22.63 43 ASN C N 1
ATOM 1622 C CA . ASN C 1 25 ? 15.184 44.418 39.536 1.00 23.05 43 ASN C CA 1
ATOM 1623 C C . ASN C 1 25 ? 14.325 44.747 40.750 1.00 23.54 43 ASN C C 1
ATOM 1624 O O . ASN C 1 25 ? 13.538 43.912 41.207 1.00 26.63 43 ASN C O 1
ATOM 1629 N N . VAL C 1 26 ? 14.513 45.950 41.297 1.00 23.93 44 VAL C N 1
ATOM 1630 C CA . VAL C 1 26 ? 13.967 46.324 42.594 1.00 23.89 44 VAL C CA 1
ATOM 1631 C C . VAL C 1 26 ? 13.481 47.768 42.573 1.00 29.00 44 VAL C C 1
ATOM 1632 O O . VAL C 1 26 ? 13.913 48.590 41.757 1.00 27.37 44 VAL C O 1
ATOM 1636 N N . TYR C 1 27 ? 12.558 48.055 43.491 1.00 34.06 45 TYR C N 1
ATOM 1637 C CA . TYR C 1 27 ? 12.144 49.411 43.825 1.00 31.53 45 TYR C CA 1
ATOM 1638 C C . TYR C 1 27 ? 12.997 49.953 44.965 1.00 32.41 45 TYR C C 1
ATOM 1639 O O . TYR C 1 27 ? 13.370 49.218 45.884 1.00 29.41 45 TYR C O 1
ATOM 1648 N N . LEU C 1 28 ? 13.300 51.247 44.901 1.00 29.72 46 LEU C N 1
ATOM 1649 C CA . LEU C 1 28 ? 14.004 51.934 45.979 1.00 34.57 46 LEU C CA 1
ATOM 1650 C C . LEU C 1 28 ? 13.435 53.338 46.109 1.00 35.82 46 LEU C C 1
ATOM 1651 O O . LEU C 1 28 ? 13.456 54.097 45.139 1.00 34.63 46 LEU C O 1
ATOM 1656 N N . PHE C 1 29 ? 12.949 53.688 47.300 1.00 42.97 47 PHE C N 1
ATOM 1657 C CA . PHE C 1 29 ? 12.394 55.013 47.557 1.00 40.74 47 PHE C CA 1
ATOM 1658 C C . PHE C 1 29 ? 13.465 55.930 48.135 1.00 39.84 47 PHE C C 1
ATOM 1659 O O . PHE C 1 29 ? 14.208 55.537 49.040 1.00 41.63 47 PHE C O 1
ATOM 1667 N N . LYS C 1 30 ? 13.534 57.150 47.611 1.00 41.21 48 LYS C N 1
ATOM 1668 C CA . LYS C 1 30 ? 14.304 58.225 48.220 1.00 48.10 48 LYS C CA 1
ATOM 1669 C C . LYS C 1 30 ? 13.377 59.120 49.033 1.00 54.75 48 LYS C C 1
ATOM 1670 O O . LYS C 1 30 ? 12.221 59.339 48.656 1.00 51.62 48 LYS C O 1
ATOM 1676 N N . SER C 1 31 ? 13.879 59.590 50.176 1.00 64.23 49 SER C N 1
ATOM 1677 C CA . SER C 1 31 ? 13.225 60.617 50.982 1.00 70.81 49 SER C CA 1
ATOM 1678 C C . SER C 1 31 ? 12.708 61.768 50.130 1.00 58.41 49 SER C C 1
ATOM 1679 O O . SER C 1 31 ? 13.466 62.396 49.384 1.00 50.81 49 SER C O 1
ATOM 1682 N N . GLY C 1 32 ? 11.409 62.046 50.243 1.00 57.24 50 GLY C N 1
ATOM 1683 C CA . GLY C 1 32 ? 10.804 63.172 49.571 1.00 56.62 50 GLY C CA 1
ATOM 1684 C C . GLY C 1 32 ? 10.323 62.897 48.165 1.00 69.22 50 GLY C C 1
ATOM 1685 O O . GLY C 1 32 ? 9.716 63.785 47.552 1.00 76.95 50 GLY C O 1
ATOM 1686 N N . GLU C 1 33 ? 10.578 61.706 47.630 1.00 74.05 51 GLU C N 1
ATOM 1687 C CA . GLU C 1 33 ? 10.118 61.341 46.298 1.00 70.37 51 GLU C CA 1
ATOM 1688 C C . GLU C 1 33 ? 8.774 60.630 46.383 1.00 68.40 51 GLU C C 1
ATOM 1689 O O . GLU C 1 33 ? 8.572 59.755 47.230 1.00 72.33 51 GLU C O 1
ATOM 1695 N N . SER C 1 34 ? 7.854 61.015 45.496 1.00 56.83 52 SER C N 1
ATOM 1696 C CA . SER C 1 34 ? 6.529 60.406 45.487 1.00 67.63 52 SER C CA 1
ATOM 1697 C C . SER C 1 34 ? 6.552 59.017 44.860 1.00 56.59 52 SER C C 1
ATOM 1698 O O . SER C 1 34 ? 5.874 58.104 45.345 1.00 55.81 52 SER C O 1
ATOM 1701 N N . GLU C 1 35 ? 7.329 58.840 43.790 1.00 52.32 53 GLU C N 1
ATOM 1702 C CA . GLU C 1 35 ? 7.431 57.575 43.084 1.00 48.27 53 GLU C CA 1
ATOM 1703 C C . GLU C 1 35 ? 8.740 56.871 43.427 1.00 39.99 53 GLU C C 1
ATOM 1704 O O . GLU C 1 35 ? 9.759 57.522 43.678 1.00 37.74 53 GLU C O 1
ATOM 1710 N N . PRO C 1 36 ? 8.758 55.545 43.456 1.00 40.74 54 PRO C N 1
ATOM 1711 C CA . PRO C 1 36 ? 10.017 54.836 43.682 1.00 38.05 54 PRO C CA 1
ATOM 1712 C C . PRO C 1 36 ? 10.889 54.848 42.435 1.00 28.60 54 PRO C C 1
ATOM 1713 O O . PRO C 1 36 ? 10.417 55.010 41.309 1.00 29.97 54 PRO C O 1
ATOM 1717 N N . TYR C 1 37 ? 12.188 54.697 42.666 1.00 26.23 55 TYR C N 1
ATOM 1718 C CA . TYR C 1 37 ? 13.132 54.380 41.608 1.00 31.20 55 TYR C CA 1
ATOM 1719 C C . TYR C 1 37 ? 13.090 52.889 41.298 1.00 33.17 55 TYR C C 1
ATOM 1720 O O . TYR C 1 37 ? 12.777 52.067 42.163 1.00 31.47 55 TYR C O 1
ATOM 1729 N N . ILE C 1 38 ? 13.453 52.544 40.064 1.00 30.23 56 ILE C N 1
ATOM 1730 C CA . ILE C 1 38 ? 13.608 51.155 39.644 1.00 23.05 56 ILE C CA 1
ATOM 1731 C C . ILE C 1 38 ? 15.062 50.950 39.250 1.00 24.16 56 ILE C C 1
ATOM 1732 O O . ILE C 1 38 ? 15.619 51.741 38.481 1.00 26.16 56 ILE C O 1
ATOM 1737 N N . GLY C 1 39 ? 15.681 49.901 39.789 1.00 22.04 57 GLY C N 1
ATOM 1738 C CA . GLY C 1 39 ? 17.070 49.633 39.479 1.00 22.33 57 GLY C CA 1
ATOM 1739 C C . GLY C 1 39 ? 17.336 48.144 39.466 1.00 21.90 57 GLY C C 1
ATOM 1740 O O . GLY C 1 39 ? 16.489 47.336 39.846 1.00 23.97 57 GLY C O 1
ATOM 1741 N N . LYS C 1 40 ? 18.524 47.785 38.995 1.00 23.00 58 LYS C N 1
ATOM 1742 C CA . LYS C 1 40 ? 18.965 46.399 38.924 1.00 20.54 58 LYS C CA 1
ATOM 1743 C C . LYS C 1 40 ? 20.117 46.185 39.898 1.00 20.12 58 LYS C C 1
ATOM 1744 O O . LYS C 1 40 ? 21.056 46.985 39.937 1.00 22.06 58 LYS C O 1
ATOM 1750 N N . ILE C 1 41 ? 20.044 45.111 40.682 1.00 20.65 59 ILE C N 1
ATOM 1751 C CA . ILE C 1 41 ? 21.148 44.747 41.568 1.00 22.84 59 ILE C CA 1
ATOM 1752 C C . ILE C 1 41 ? 22.272 44.167 40.722 1.00 20.06 59 ILE C C 1
ATOM 1753 O O . ILE C 1 41 ? 22.093 43.131 40.073 1.00 21.92 59 ILE C O 1
ATOM 1758 N N . ILE C 1 42 ? 23.435 44.822 40.703 1.00 19.12 60 ILE C N 1
ATOM 1759 C CA . ILE C 1 42 ? 24.567 44.319 39.936 1.00 20.64 60 ILE C CA 1
ATOM 1760 C C . ILE C 1 42 ? 25.762 43.957 40.804 1.00 24.66 60 ILE C C 1
ATOM 1761 O O . ILE C 1 42 ? 26.789 43.522 40.272 1.00 27.98 60 ILE C O 1
ATOM 1766 N N . LYS C 1 43 ? 25.656 44.103 42.122 1.00 24.68 61 LYS C N 1
ATOM 1767 C CA . LYS C 1 43 ? 26.651 43.556 43.035 1.00 21.96 61 LYS C CA 1
ATOM 1768 C C . LYS C 1 43 ? 26.054 43.558 44.432 1.00 21.04 61 LYS C C 1
ATOM 1769 O O . LYS C 1 43 ? 25.301 44.468 44.786 1.00 22.22 61 LYS C O 1
ATOM 1775 N N . ILE C 1 44 ? 26.376 42.527 45.211 1.00 22.05 62 ILE C N 1
ATOM 1776 C CA . ILE C 1 44 ? 25.944 42.403 46.597 1.00 22.61 62 ILE C CA 1
ATOM 1777 C C . ILE C 1 44 ? 27.171 42.053 47.422 1.00 22.66 62 ILE C C 1
ATOM 1778 O O . ILE C 1 44 ? 27.860 41.074 47.118 1.00 24.20 62 ILE C O 1
ATOM 1783 N N . TRP C 1 45 ? 27.444 42.830 48.463 1.00 23.61 63 TRP C N 1
ATOM 1784 C CA . TRP C 1 45 ? 28.591 42.518 49.306 1.00 23.24 63 TRP C CA 1
ATOM 1785 C C . TRP C 1 45 ? 28.359 43.064 50.705 1.00 24.95 63 TRP C C 1
ATOM 1786 O O . TRP C 1 45 ? 27.477 43.890 50.944 1.00 29.66 63 TRP C O 1
ATOM 1797 N N . GLN C 1 46 ? 29.178 42.586 51.632 1.00 32.07 64 GLN C N 1
ATOM 1798 C CA . GLN C 1 46 ? 29.202 43.086 52.993 1.00 44.22 64 GLN C CA 1
ATOM 1799 C C . GLN C 1 46 ? 30.579 43.660 53.279 1.00 47.92 64 GLN C C 1
ATOM 1800 O O . GLN C 1 46 ? 31.599 43.087 52.881 1.00 38.07 64 GLN C O 1
ATOM 1806 N N . GLN C 1 47 ? 30.593 44.797 53.966 1.00 48.96 65 GLN C N 1
ATOM 1807 C CA . GLN C 1 47 ? 31.813 45.561 54.213 1.00 48.22 65 GLN C CA 1
ATOM 1808 C C . GLN C 1 47 ? 31.774 45.979 55.676 1.00 39.29 65 GLN C C 1
ATOM 1809 O O . GLN C 1 47 ? 31.038 46.901 56.039 1.00 34.23 65 GLN C O 1
ATOM 1815 N N . ASN C 1 48 ? 32.541 45.281 56.513 1.00 46.57 66 ASN C N 1
ATOM 1816 C CA . ASN C 1 48 ? 32.629 45.626 57.927 1.00 48.00 66 ASN C CA 1
ATOM 1817 C C . ASN C 1 48 ? 31.254 45.552 58.587 1.00 38.79 66 ASN C C 1
ATOM 1818 O O . ASN C 1 48 ? 30.875 46.419 59.374 1.00 41.74 66 ASN C O 1
ATOM 1823 N N . GLN C 1 49 ? 30.489 44.523 58.221 1.00 39.38 67 GLN C N 1
ATOM 1824 C CA . GLN C 1 49 ? 29.146 44.176 58.675 1.00 48.68 67 GLN C CA 1
ATOM 1825 C C . GLN C 1 49 ? 28.060 45.003 57.973 1.00 50.24 67 GLN C C 1
ATOM 1826 O O . GLN C 1 49 ? 26.876 44.719 58.165 1.00 49.83 67 GLN C O 1
ATOM 1832 N N . ALA C 1 50 ? 28.406 46.018 57.182 1.00 49.66 68 ALA C N 1
ATOM 1833 C CA . ALA C 1 50 ? 27.402 46.781 56.449 1.00 45.09 68 ALA C CA 1
ATOM 1834 C C . ALA C 1 50 ? 27.097 46.088 55.124 1.00 35.65 68 ALA C C 1
ATOM 1835 O O . ALA C 1 50 ? 28.013 45.741 54.370 1.00 37.54 68 ALA C O 1
ATOM 1837 N N . LYS C 1 51 ? 25.813 45.900 54.837 1.00 35.69 69 LYS C N 1
ATOM 1838 C CA . LYS C 1 51 ? 25.377 45.206 53.630 1.00 37.93 69 LYS C CA 1
ATOM 1839 C C . LYS C 1 51 ? 25.060 46.215 52.532 1.00 30.61 69 LYS C C 1
ATOM 1840 O O . LYS C 1 51 ? 24.276 47.146 52.746 1.00 30.90 69 LYS C O 1
ATOM 1846 N N . LYS C 1 52 ? 25.657 46.014 51.355 1.00 28.95 70 LYS C N 1
ATOM 1847 C CA . LYS C 1 52 ? 25.581 46.967 50.258 1.00 32.12 70 LYS C CA 1
ATOM 1848 C C . LYS C 1 52 ? 25.138 46.282 48.973 1.00 30.09 70 LYS C C 1
ATOM 1849 O O . LYS C 1 52 ? 25.397 45.095 48.756 1.00 26.70 70 LYS C O 1
ATOM 1855 N N . VAL C 1 53 ? 24.473 47.051 48.113 1.00 30.12 71 VAL C N 1
ATOM 1856 C CA . VAL C 1 53 ? 24.171 46.625 46.753 1.00 26.08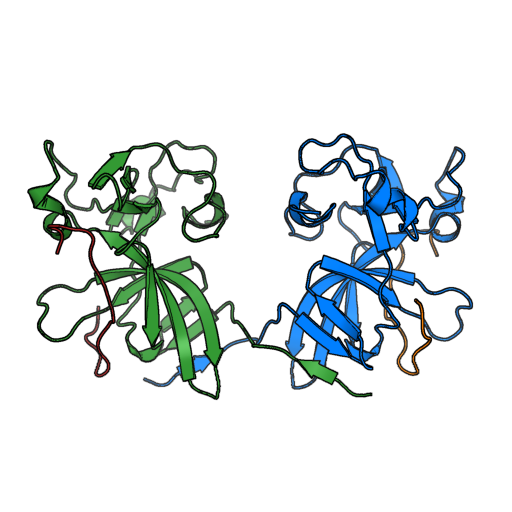 71 VAL C CA 1
ATOM 1857 C C . VAL C 1 53 ? 24.556 47.754 45.808 1.00 25.27 71 VAL C C 1
ATOM 1858 O O . VAL C 1 53 ? 24.311 48.926 46.100 1.00 29.15 71 VAL C O 1
ATOM 1862 N N . LYS C 1 54 ? 25.166 47.412 44.681 1.00 25.73 72 LYS C N 1
ATOM 1863 C CA . LYS C 1 54 ? 25.364 48.398 43.627 1.00 27.92 72 LYS C CA 1
ATOM 1864 C C . LYS C 1 54 ? 24.164 48.320 42.697 1.00 25.16 72 LYS C C 1
ATOM 1865 O O . LYS C 1 54 ? 23.782 47.224 42.269 1.00 23.34 72 LYS C O 1
ATOM 1871 N N . ILE C 1 55 ? 23.537 49.464 42.432 1.00 22.99 73 ILE C N 1
ATOM 1872 C CA . ILE C 1 55 ? 22.312 49.526 41.645 1.00 24.38 73 ILE C CA 1
ATOM 1873 C C . ILE C 1 55 ? 22.620 50.200 40.317 1.00 22.76 73 ILE C C 1
ATOM 1874 O O . ILE C 1 55 ? 23.088 51.345 40.289 1.00 26.65 73 ILE C O 1
ATOM 1879 N N . LEU C 1 56 ? 22.358 49.483 39.224 1.00 24.96 74 LEU C N 1
ATOM 1880 C CA . LEU C 1 56 ? 22.354 50.052 37.880 1.00 20.69 74 LEU C CA 1
ATOM 1881 C C . LEU C 1 56 ? 20.945 50.555 37.580 1.00 24.89 74 LEU C C 1
ATOM 1882 O O . LEU C 1 56 ? 19.984 49.785 37.649 1.00 24.47 74 LEU C O 1
ATOM 1887 N N . TRP C 1 57 ? 20.813 51.835 37.241 1.00 21.13 75 TRP C N 1
ATOM 1888 C CA . TRP C 1 57 ? 19.491 52.454 37.219 1.00 21.58 75 TRP C CA 1
ATOM 1889 C C . TRP C 1 57 ? 18.709 52.128 35.954 1.00 23.12 75 TRP C C 1
ATOM 1890 O O . TRP C 1 57 ? 19.276 51.982 34.866 1.00 23.23 75 TRP C O 1
ATOM 1901 N N . PHE C 1 58 ? 17.400 51.973 36.123 1.00 24.86 76 PHE C N 1
ATOM 1902 C CA . PHE C 1 58 ? 16.437 52.223 35.064 1.00 26.51 76 PHE C CA 1
ATOM 1903 C C . PHE C 1 58 ? 15.925 53.656 35.188 1.00 27.55 76 PHE C C 1
ATOM 1904 O O . PHE C 1 58 ? 16.016 54.287 36.243 1.00 26.18 76 PHE C O 1
ATOM 1912 N N . PHE C 1 59 ? 15.373 54.160 34.090 1.00 26.35 77 PHE C N 1
ATOM 1913 C CA . PHE C 1 59 ? 14.709 55.454 34.038 1.00 30.95 77 PHE C CA 1
ATOM 1914 C C . PHE C 1 59 ? 13.266 55.222 33.625 1.00 30.90 77 PHE C C 1
ATOM 1915 O O . PHE C 1 59 ? 13.008 54.590 32.593 1.00 24.02 77 PHE C O 1
ATOM 1923 N N . LEU C 1 60 ? 12.337 55.702 34.444 1.00 27.01 78 LEU C N 1
ATOM 1924 C CA . LEU C 1 60 ? 10.948 55.806 34.040 1.00 29.04 78 LEU C CA 1
ATOM 1925 C C . LEU C 1 60 ? 10.782 56.983 33.084 1.00 30.67 78 LEU C C 1
ATOM 1926 O O . LEU C 1 60 ? 11.589 57.914 33.092 1.00 28.70 78 LEU C O 1
ATOM 1931 N N . PRO C 1 61 ? 9.755 56.951 32.227 1.00 27.70 79 PRO C N 1
ATOM 1932 C CA . PRO C 1 61 ? 9.577 58.049 31.262 1.00 29.83 79 PRO C CA 1
ATOM 1933 C C . PRO C 1 61 ? 9.563 59.431 31.898 1.00 41.37 79 PRO C C 1
ATOM 1934 O O . PRO C 1 61 ? 10.170 60.358 31.350 1.00 37.99 79 PRO C O 1
ATOM 1938 N N . ASP C 1 62 ? 8.900 59.592 33.047 1.00 44.46 80 ASP C N 1
ATOM 1939 C CA . ASP C 1 62 ? 8.865 60.898 33.701 1.00 47.33 80 ASP C CA 1
ATOM 1940 C C . ASP C 1 62 ? 10.240 61.345 34.176 1.00 30.67 80 ASP C C 1
ATOM 1941 O O . ASP C 1 62 ? 10.473 62.552 34.302 1.00 31.06 80 ASP C O 1
ATOM 1946 N N . GLU C 1 63 ? 11.159 60.410 34.429 1.00 30.12 81 GLU C N 1
ATOM 1947 C CA . GLU C 1 63 ? 12.474 60.783 34.929 1.00 29.56 81 GLU C CA 1
ATOM 1948 C C . GLU C 1 63 ? 13.385 61.330 33.839 1.00 30.67 81 GLU C C 1
ATOM 1949 O O . GLU C 1 63 ? 14.402 61.955 34.159 1.00 28.29 81 GLU C O 1
ATOM 1955 N N . ILE C 1 64 ? 13.055 61.113 32.567 1.00 36.13 82 ILE C N 1
ATOM 1956 C CA . ILE C 1 64 ? 13.878 61.614 31.469 1.00 37.70 82 ILE C CA 1
ATOM 1957 C C . ILE C 1 64 ? 13.010 62.345 30.447 1.00 37.62 82 ILE C C 1
ATOM 1958 O O . ILE C 1 64 ? 13.434 62.553 29.306 1.00 32.93 82 ILE C O 1
ATOM 1963 N N . ARG C 1 65 ? 11.787 62.723 30.848 1.00 31.30 83 ARG C N 1
ATOM 1964 C CA . ARG C 1 65 ? 10.822 63.325 29.924 1.00 32.56 83 ARG C CA 1
ATOM 1965 C C . ARG C 1 65 ? 11.402 64.508 29.156 1.00 36.98 83 ARG C C 1
ATOM 1966 O O . ARG C 1 65 ? 11.049 64.736 27.992 1.00 38.31 83 ARG C O 1
ATOM 1974 N N . LYS C 1 66 ? 12.268 65.297 29.798 1.00 35.12 84 LYS C N 1
ATOM 1975 C CA . LYS C 1 66 ? 12.838 66.465 29.137 1.00 36.86 84 LYS C CA 1
ATOM 1976 C C . LYS C 1 66 ? 13.780 66.098 28.000 1.00 41.33 84 LYS C C 1
ATOM 1977 O O . LYS C 1 66 ? 14.148 66.981 27.217 1.00 50.55 84 LYS C O 1
ATOM 1983 N N . HIS C 1 67 ? 14.171 64.831 27.884 1.00 36.82 85 HIS C N 1
ATOM 1984 C CA . HIS C 1 67 ? 15.066 64.377 26.830 1.00 46.80 85 HIS C CA 1
ATOM 1985 C C . HIS C 1 67 ? 14.369 63.540 25.765 1.00 39.48 85 HIS C C 1
ATOM 1986 O O . HIS C 1 67 ? 15.037 63.060 24.843 1.00 32.01 85 HIS C O 1
ATOM 1993 N N . LEU C 1 68 ? 13.058 63.338 25.864 1.00 46.67 86 LEU C N 1
ATOM 1994 C CA . LEU C 1 68 ? 12.336 62.470 24.942 1.00 41.69 86 LEU C CA 1
ATOM 1995 C C . LEU C 1 68 ? 11.651 63.292 23.857 1.00 40.60 86 LEU C C 1
ATOM 1996 O O . LEU C 1 68 ? 10.893 64.221 24.159 1.00 44.19 86 LEU C O 1
ATOM 2001 N N . SER C 1 69 ? 11.915 62.945 22.595 1.00 35.40 87 SER C N 1
ATOM 2002 C CA . SER C 1 69 ? 11.251 63.592 21.471 1.00 44.17 87 SER C CA 1
ATOM 2003 C C . SER C 1 69 ? 10.049 62.815 20.959 1.00 35.93 87 SER C C 1
ATOM 2004 O O . SER C 1 69 ? 9.183 63.408 20.306 1.00 39.95 87 SER C O 1
ATOM 2007 N N . GLY C 1 70 ? 9.959 61.522 21.258 1.00 38.00 88 GLY C N 1
ATOM 2008 C CA . GLY C 1 70 ? 8.890 60.703 20.744 1.00 36.59 88 GLY C CA 1
ATOM 2009 C C . GLY C 1 70 ? 8.137 59.990 21.846 1.00 41.04 88 GLY C C 1
ATOM 2010 O O . GLY C 1 70 ? 8.409 60.170 23.038 1.00 37.48 88 GLY C O 1
ATOM 2011 N N . PRO C 1 71 ? 7.180 59.152 21.465 1.00 37.92 89 PRO C N 1
ATOM 2012 C CA . PRO C 1 71 ? 6.333 58.488 22.457 1.00 34.12 89 PRO C CA 1
ATOM 2013 C C . PRO C 1 71 ? 7.054 57.332 23.137 1.00 31.79 89 PRO C C 1
ATOM 2014 O O . PRO C 1 71 ? 8.137 56.899 22.738 1.00 31.31 89 PRO C O 1
ATOM 2018 N N . VAL C 1 72 ? 6.419 56.840 24.200 1.00 31.28 90 VAL C N 1
ATOM 2019 C CA . VAL C 1 72 ? 6.857 55.651 24.912 1.00 30.96 90 VAL C CA 1
ATOM 2020 C C . VAL C 1 72 ? 5.634 54.770 25.108 1.00 31.86 90 VAL C C 1
ATOM 2021 O O . VAL C 1 72 ? 4.495 55.241 25.099 1.00 33.93 90 VAL C O 1
ATOM 2025 N N . MET C 1 73 ? 5.875 53.478 25.280 1.00 29.11 91 MET C N 1
ATOM 2026 C CA . MET C 1 73 ? 4.795 52.609 25.702 1.00 38.45 91 MET C CA 1
ATOM 2027 C C . MET C 1 73 ? 4.563 52.823 27.190 1.00 39.97 91 MET C C 1
ATOM 2028 O O . MET C 1 73 ? 5.451 53.273 27.919 1.00 34.07 91 MET C O 1
ATOM 2033 N N . GLU C 1 74 ? 3.344 52.538 27.637 1.00 45.67 92 GLU C N 1
ATOM 2034 C CA . GLU C 1 74 ? 2.977 52.958 28.983 1.00 57.83 92 GLU C CA 1
ATOM 2035 C C . GLU C 1 74 ? 3.769 52.214 30.047 1.00 43.15 92 GLU C C 1
ATOM 2036 O O . GLU C 1 74 ? 4.085 52.792 31.092 1.00 34.33 92 GLU C O 1
ATOM 2042 N N . LYS C 1 75 ? 4.099 50.947 29.807 1.00 40.67 93 LYS C N 1
ATOM 2043 C CA . LYS C 1 75 ? 4.900 50.175 30.743 1.00 35.26 93 LYS C CA 1
ATOM 2044 C C . LYS C 1 75 ? 6.389 50.234 30.410 1.00 28.36 93 LYS C C 1
ATOM 2045 O O . LYS C 1 75 ? 7.167 49.445 30.954 1.00 24.32 93 LYS C O 1
ATOM 2051 N N . GLU C 1 76 ? 6.803 51.148 29.537 1.00 29.86 94 GLU C N 1
ATOM 2052 C CA . GLU C 1 76 ? 8.189 51.185 29.099 1.00 25.57 94 GLU C CA 1
ATOM 2053 C C . GLU C 1 76 ? 9.066 51.911 30.113 1.00 25.18 94 GLU C C 1
ATOM 2054 O O . GLU C 1 76 ? 8.668 52.928 30.689 1.00 26.72 94 GLU C O 1
ATOM 2060 N N . ILE C 1 77 ? 10.264 51.369 30.331 1.00 24.44 95 ILE C N 1
ATOM 2061 C CA . ILE C 1 77 ? 11.348 52.037 31.036 1.00 24.21 95 ILE C CA 1
ATOM 2062 C C . ILE C 1 77 ? 12.624 51.840 30.225 1.00 23.63 95 ILE C C 1
ATOM 2063 O O . ILE C 1 77 ? 12.622 51.177 29.191 1.00 23.52 95 ILE C O 1
ATOM 2068 N N . PHE C 1 78 ? 13.717 52.438 30.692 1.00 23.21 96 PHE C N 1
ATOM 2069 C CA . PHE C 1 78 ? 14.949 52.469 29.913 1.00 22.93 96 PHE C CA 1
ATOM 2070 C C . PHE C 1 78 ? 16.126 52.122 30.809 1.00 22.26 96 PHE C C 1
ATOM 2071 O O . PHE C 1 78 ? 16.231 52.646 31.917 1.00 24.48 96 PHE C O 1
ATOM 2079 N N . LEU C 1 79 ? 17.019 51.261 30.336 1.00 22.49 97 LEU C N 1
ATOM 2080 C CA . LEU C 1 79 ? 18.169 50.862 31.138 1.00 22.26 97 LEU C CA 1
ATOM 2081 C C . LEU C 1 79 ? 19.300 51.858 30.925 1.00 26.11 97 LEU C C 1
ATOM 2082 O O . LEU C 1 79 ? 19.615 52.209 29.788 1.00 23.91 97 LEU C O 1
ATOM 2087 N N . ALA C 1 80 ? 19.894 52.327 32.020 1.00 26.36 98 ALA C N 1
ATOM 2088 C CA . ALA C 1 80 ? 21.029 53.233 31.914 1.00 23.76 98 ALA C CA 1
ATOM 2089 C C . ALA C 1 80 ? 22.213 52.534 31.253 1.00 21.13 98 ALA C C 1
ATOM 2090 O O . ALA C 1 80 ? 22.439 51.336 31.438 1.00 23.27 98 ALA C O 1
ATOM 2092 N N . CYS C 1 81 ? 22.976 53.295 30.471 1.00 26.60 99 CYS C N 1
ATOM 2093 C CA . CYS C 1 81 ? 24.206 52.790 29.877 1.00 26.07 99 CYS C CA 1
ATOM 2094 C C . CYS C 1 81 ? 25.184 53.950 29.729 1.00 26.12 99 CYS C C 1
ATOM 2095 O O . CYS C 1 81 ? 24.901 55.083 30.127 1.00 25.67 99 CYS C O 1
ATOM 2098 N N . GLY C 1 82 ? 26.352 53.657 29.168 1.00 30.40 100 GLY C N 1
ATOM 2099 C CA . GLY C 1 82 ? 27.367 54.683 29.039 1.00 32.64 100 GLY C CA 1
ATOM 2100 C C . GLY C 1 82 ? 28.166 54.851 30.319 1.00 32.62 100 GLY C C 1
ATOM 2101 O O . GLY C 1 82 ? 28.206 53.974 31.192 1.00 33.46 100 GLY C O 1
ATOM 2102 N N . GLU C 1 83 ? 28.832 55.997 30.418 1.00 35.27 101 GLU C N 1
ATOM 2103 C CA . GLU C 1 83 ? 29.668 56.320 31.564 1.00 43.42 101 GLU C CA 1
ATOM 2104 C C . GLU C 1 83 ? 29.310 57.707 32.075 1.00 39.38 101 GLU C C 1
ATOM 2105 O O . GLU C 1 83 ? 29.108 58.636 31.287 1.00 38.98 101 GLU C O 1
ATOM 2111 N N . GLY C 1 84 ? 29.221 57.841 33.396 1.00 39.03 102 GLY C N 1
ATOM 2112 C CA . GLY C 1 84 ? 28.982 59.143 33.985 1.00 37.36 102 GLY C CA 1
ATOM 2113 C C . GLY C 1 84 ? 28.041 59.128 35.172 1.00 41.35 102 GLY C C 1
ATOM 2114 O O . GLY C 1 84 ? 27.534 58.073 35.564 1.00 40.61 102 GLY C O 1
ATOM 2115 N N . VAL C 1 85 ? 27.810 60.309 35.750 1.00 38.56 103 VAL C N 1
ATOM 2116 C CA . VAL C 1 85 ? 26.882 60.434 36.865 1.00 35.99 103 VAL C CA 1
ATOM 2117 C C . VAL C 1 85 ? 25.489 60.005 36.425 1.00 38.78 103 VAL C C 1
ATOM 2118 O O . VAL C 1 85 ? 25.028 60.342 35.326 1.00 43.19 103 VAL C O 1
ATOM 2122 N N . GLY C 1 86 ? 24.813 59.244 37.283 1.00 36.81 104 GLY C N 1
ATOM 2123 C CA . GLY C 1 86 ? 23.479 58.763 37.001 1.00 34.55 104 GLY C CA 1
ATOM 2124 C C . GLY C 1 86 ? 23.408 57.334 36.511 1.00 30.22 104 GLY C C 1
ATOM 2125 O O . GLY C 1 86 ? 22.303 56.786 36.416 1.00 31.00 104 GLY C O 1
ATOM 2126 N N . LEU C 1 87 ? 24.549 56.715 36.202 1.00 28.54 105 LEU C N 1
ATOM 2127 C CA . LEU C 1 87 ? 24.539 55.343 35.705 1.00 31.09 105 LEU C CA 1
ATOM 2128 C C . LEU C 1 87 ? 24.233 54.355 36.820 1.00 33.01 105 LEU C C 1
ATOM 2129 O O . LEU C 1 87 ? 23.390 53.463 36.663 1.00 28.27 105 LEU C O 1
ATOM 2134 N N . ALA C 1 88 ? 24.912 54.492 37.953 1.00 31.44 106 ALA C N 1
ATOM 2135 C CA . ALA C 1 88 ? 24.822 53.489 39.000 1.00 27.81 106 ALA C CA 1
ATOM 2136 C C . ALA C 1 88 ? 25.166 54.144 40.324 1.00 29.11 106 ALA C C 1
ATOM 2137 O O . ALA C 1 88 ? 25.917 55.121 40.370 1.00 28.44 106 ALA C O 1
ATOM 2139 N N . ASP C 1 89 ? 24.600 53.600 41.395 1.00 28.30 107 ASP C N 1
ATOM 2140 C CA . ASP C 1 89 ? 24.838 54.120 42.734 1.00 27.65 107 ASP C CA 1
ATOM 2141 C C . ASP C 1 89 ? 24.903 52.973 43.730 1.00 35.49 107 ASP C C 1
ATOM 2142 O O . ASP C 1 89 ? 24.092 52.044 43.682 1.00 31.40 107 ASP C O 1
ATOM 2147 N N . ILE C 1 90 ? 25.878 53.036 44.626 1.00 42.74 108 ILE C N 1
ATOM 2148 C CA . ILE C 1 90 ? 25.954 52.071 45.714 1.00 36.78 108 ILE C CA 1
ATOM 2149 C C . ILE C 1 90 ? 24.932 52.473 46.766 1.00 27.96 108 ILE C C 1
ATOM 2150 O O . ILE C 1 90 ? 24.829 53.649 47.133 1.00 28.63 108 ILE C O 1
ATOM 2155 N N . ASN C 1 91 ? 24.152 51.506 47.224 1.00 32.43 109 ASN C N 1
ATOM 2156 C CA . ASN C 1 91 ? 23.028 51.702 48.114 1.00 33.09 109 ASN C CA 1
ATOM 2157 C C . ASN C 1 91 ? 23.151 50.754 49.296 1.00 34.68 109 ASN C C 1
ATOM 2158 O O . ASN C 1 91 ? 23.724 49.665 49.175 1.00 30.39 109 ASN C O 1
ATOM 2163 N N . PRO C 1 92 ? 22.635 51.148 50.453 1.00 34.48 110 PRO C N 1
ATOM 2164 C CA . PRO C 1 92 ? 22.457 50.175 51.531 1.00 37.10 110 PRO C CA 1
ATOM 2165 C C . PRO C 1 92 ? 21.410 49.152 51.124 1.00 35.57 110 PRO C C 1
ATOM 2166 O O . PRO C 1 92 ? 20.370 49.495 50.558 1.00 32.99 110 PRO C O 1
ATOM 2170 N N . LEU C 1 93 ? 21.705 47.880 51.401 1.00 36.83 111 LEU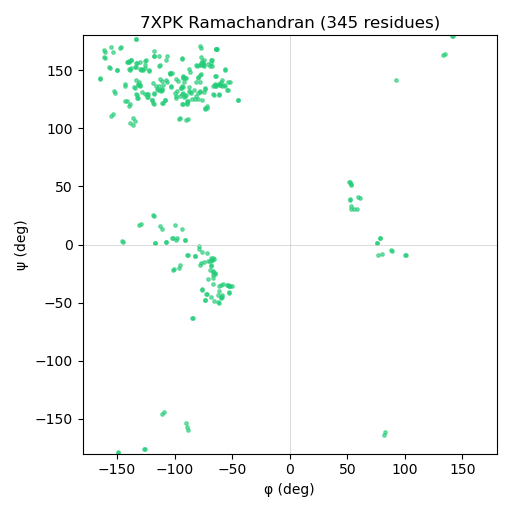 C N 1
ATOM 2171 C CA . LEU C 1 93 ? 20.759 46.820 51.069 1.00 34.60 111 LEU C CA 1
ATOM 2172 C C . LEU C 1 93 ? 19.385 47.099 51.664 1.00 31.48 111 LEU C C 1
ATOM 2173 O O . LEU C 1 93 ? 18.359 46.799 51.040 1.00 30.18 111 LEU C O 1
ATOM 2178 N N . GLU C 1 94 ? 19.349 47.708 52.851 1.00 31.29 112 GLU C N 1
ATOM 2179 C CA . GLU C 1 94 ? 18.112 47.965 53.579 1.00 33.69 112 GLU C CA 1
ATOM 2180 C C . GLU C 1 94 ? 17.196 48.965 52.886 1.00 29.45 112 GLU C C 1
ATOM 2181 O O . GLU C 1 94 ? 16.043 49.110 53.306 1.00 29.24 112 GLU C O 1
ATOM 2187 N N . ALA C 1 95 ? 17.674 49.669 51.858 1.00 31.81 113 ALA C N 1
ATOM 2188 C CA . ALA C 1 95 ? 16.828 50.621 51.148 1.00 32.97 113 ALA C CA 1
ATOM 2189 C C . ALA C 1 95 ? 15.948 49.960 50.097 1.00 31.98 113 ALA C C 1
ATOM 2190 O O . ALA C 1 95 ? 15.059 50.622 49.552 1.00 30.32 113 ALA C O 1
ATOM 2192 N N . ILE C 1 96 ? 16.177 48.681 49.799 1.00 33.11 114 ILE C N 1
ATOM 2193 C CA . ILE C 1 96 ? 15.369 47.988 48.804 1.00 32.17 114 ILE C CA 1
ATOM 2194 C C . ILE C 1 96 ? 13.948 47.845 49.326 1.00 27.66 114 ILE C C 1
ATOM 2195 O O . ILE C 1 96 ? 13.729 47.374 50.448 1.00 29.79 114 ILE C O 1
ATOM 2200 N N . GLY C 1 97 ? 12.972 48.238 48.512 1.00 30.10 115 GLY C N 1
ATOM 2201 C CA . GLY C 1 97 ? 11.599 48.237 48.973 1.00 33.14 115 GLY C CA 1
ATOM 2202 C C . GLY C 1 97 ? 10.676 47.308 48.211 1.00 34.80 115 GLY C C 1
ATOM 2203 O O . GLY C 1 97 ? 9.460 47.514 48.197 1.00 49.39 115 GLY C O 1
ATOM 2204 N N . GLY C 1 98 ? 11.227 46.281 47.591 1.00 30.19 116 GLY C N 1
ATOM 2205 C CA . GLY C 1 98 ? 10.431 45.299 46.880 1.00 29.39 116 GLY C CA 1
ATOM 2206 C C . GLY C 1 98 ? 11.027 44.964 45.529 1.00 32.24 116 GLY C C 1
ATOM 2207 O O . GLY C 1 98 ? 11.892 45.664 45.002 1.00 28.83 116 GLY C O 1
ATOM 2208 N N . LYS C 1 99 ? 10.556 43.859 44.962 1.00 30.81 117 LYS C N 1
ATOM 2209 C CA . LYS C 1 99 ? 11.018 43.388 43.669 1.00 26.82 117 LYS C CA 1
ATOM 2210 C C . LYS C 1 99 ? 10.125 43.914 42.551 1.00 28.52 117 LYS C C 1
ATOM 2211 O O . LYS C 1 99 ? 8.912 44.076 42.714 1.00 32.11 117 LYS C O 1
ATOM 2217 N N . CYS C 1 100 ? 10.747 44.193 41.410 1.00 31.45 118 CYS C N 1
ATOM 2218 C CA . CYS C 1 100 ? 10.068 44.697 40.225 1.00 32.74 118 CYS C CA 1
ATOM 2219 C C . CYS C 1 100 ? 10.362 43.759 39.062 1.00 32.38 118 CYS C C 1
ATOM 2220 O O . CYS C 1 100 ? 11.522 43.420 38.819 1.00 27.05 118 CYS C O 1
ATOM 2223 N N . THR C 1 101 ? 9.319 43.330 38.355 1.00 31.09 119 THR C N 1
ATOM 2224 C CA . THR C 1 101 ? 9.482 42.456 37.199 1.00 27.42 119 THR C CA 1
ATOM 2225 C C . THR C 1 101 ? 9.675 43.323 35.956 1.00 27.23 119 THR C C 1
ATOM 2226 O O . THR C 1 101 ? 8.729 43.957 35.481 1.00 26.65 119 THR C O 1
ATOM 2230 N N . VAL C 1 102 ? 10.898 43.350 35.430 1.00 25.86 120 VAL C N 1
ATOM 2231 C CA . VAL C 1 102 ? 11.240 44.154 34.261 1.00 26.20 120 VAL C CA 1
ATOM 2232 C C . VAL C 1 102 ? 11.683 43.203 33.161 1.00 22.45 120 VAL C C 1
ATOM 2233 O O . VAL C 1 102 ? 12.669 42.471 33.323 1.00 24.50 120 VAL C O 1
ATOM 2237 N N . LEU C 1 103 ? 10.983 43.239 32.035 1.00 20.65 121 LEU C N 1
ATOM 2238 C CA . LEU C 1 103 ? 11.207 42.302 30.945 1.00 20.57 121 LEU C CA 1
ATOM 2239 C C . LEU C 1 103 ? 11.808 43.023 29.747 1.00 20.53 121 LEU C C 1
ATOM 2240 O O . LEU C 1 103 ? 11.293 44.060 29.316 1.00 21.01 121 LEU C O 1
ATOM 2245 N N . CYS C 1 104 ? 12.853 42.440 29.176 1.00 28.01 122 CYS C N 1
ATOM 2246 C CA . CYS C 1 104 ? 13.493 43.000 27.996 1.00 23.65 122 CYS C CA 1
ATOM 2247 C C . CYS C 1 104 ? 12.845 42.433 26.741 1.00 23.01 122 CYS C C 1
ATOM 2248 O O . CYS C 1 104 ? 12.724 41.214 26.596 1.00 24.45 122 CYS C O 1
ATOM 2251 N N . ILE C 1 105 ? 12.437 43.313 25.826 1.00 21.56 123 ILE C N 1
ATOM 2252 C CA . ILE C 1 105 ? 11.863 42.866 24.564 1.00 24.71 123 ILE C CA 1
ATOM 2253 C C . ILE C 1 105 ? 12.785 43.170 23.392 1.00 23.65 123 ILE C C 1
ATOM 2254 O O . ILE C 1 105 ? 12.365 43.067 22.231 1.00 25.47 123 ILE C O 1
ATOM 2259 N N . SER C 1 106 ? 14.044 43.512 23.671 1.00 24.58 124 SER C N 1
ATOM 2260 C CA . SER C 1 106 ? 15.022 43.756 22.620 1.00 30.22 124 SER C CA 1
ATOM 2261 C C . SER C 1 106 ? 15.207 42.517 21.753 1.00 33.80 124 SER C C 1
ATOM 2262 O O . SER C 1 106 ? 15.253 41.388 22.253 1.00 27.06 124 SER C O 1
ATOM 2265 N N . LYS C 1 107 ? 15.323 42.739 20.443 1.00 35.31 125 LYS C N 1
ATOM 2266 C CA . LYS C 1 107 ? 15.643 41.666 19.513 1.00 32.00 125 LYS C CA 1
ATOM 2267 C C . LYS C 1 107 ? 17.124 41.308 19.509 1.00 34.15 125 LYS C C 1
ATOM 2268 O O . LYS C 1 107 ? 17.507 40.366 18.806 1.00 35.84 125 LYS C O 1
ATOM 2274 N N . ASP C 1 108 ? 17.956 42.030 20.264 1.00 34.74 126 ASP C N 1
ATOM 2275 C CA . ASP C 1 108 ? 19.371 41.700 20.361 1.00 38.50 126 ASP C CA 1
ATOM 2276 C C . ASP C 1 108 ? 19.542 40.244 20.770 1.00 38.73 126 ASP C C 1
ATOM 2277 O O . ASP C 1 108 ? 18.796 39.730 21.606 1.00 30.56 126 ASP C O 1
ATOM 2282 N N . GLU C 1 109 ? 20.526 39.573 20.166 1.00 42.88 127 GLU C N 1
ATOM 2283 C CA . GLU C 1 109 ? 20.668 38.139 20.391 1.00 44.45 127 GLU C CA 1
ATOM 2284 C C . GLU C 1 109 ? 21.114 37.795 21.800 1.00 29.21 127 GLU C C 1
ATOM 2285 O O . GLU C 1 109 ? 20.899 36.660 22.239 1.00 34.12 127 GLU C O 1
ATOM 2291 N N . ARG C 1 110 ? 21.734 38.728 22.519 1.00 27.12 128 ARG C N 1
ATOM 2292 C CA . ARG C 1 110 ? 22.088 38.426 23.896 1.00 29.99 128 ARG C CA 1
ATOM 2293 C C . ARG C 1 110 ? 20.872 38.388 24.806 1.00 31.62 128 ARG C C 1
ATOM 2294 O O . ARG C 1 110 ? 21.006 38.009 25.974 1.00 37.36 128 ARG C O 1
ATOM 2302 N N . ASN C 1 111 ? 19.698 38.759 24.302 1.00 28.00 129 ASN C N 1
ATOM 2303 C CA . ASN C 1 111 ? 18.460 38.706 25.063 1.00 35.00 129 ASN C CA 1
ATOM 2304 C C . ASN C 1 111 ? 17.690 37.449 24.686 1.00 36.15 129 ASN C C 1
ATOM 2305 O O . ASN C 1 111 ? 17.478 37.179 23.499 1.00 34.69 129 ASN C O 1
ATOM 2310 N N . ARG C 1 112 ? 17.252 36.699 25.691 1.00 34.23 130 ARG C N 1
ATOM 2311 C CA . ARG C 1 112 ? 16.343 35.588 25.445 1.00 37.47 130 ARG C CA 1
ATOM 2312 C C . ARG C 1 112 ? 14.954 36.153 25.189 1.00 32.51 130 ARG C C 1
ATOM 2313 O O . ARG C 1 112 ? 14.428 36.910 26.011 1.00 27.33 130 ARG C O 1
ATOM 2321 N N . GLN C 1 113 ? 14.370 35.804 24.049 1.00 31.37 131 GLN C N 1
ATOM 2322 C CA . GLN C 1 113 ? 13.042 36.295 23.721 1.00 33.32 131 GLN C CA 1
ATOM 2323 C C . GLN C 1 113 ? 12.044 35.803 24.764 1.00 34.59 131 GLN C C 1
ATOM 2324 O O . GLN C 1 113 ? 12.014 34.602 25.072 1.00 33.61 131 GLN C O 1
ATOM 2330 N N . PRO C 1 114 ? 11.235 36.686 25.340 1.00 39.18 132 PRO C N 1
ATOM 2331 C CA . PRO C 1 114 ? 10.359 36.287 26.445 1.00 34.94 132 PRO C CA 1
ATOM 2332 C C . PRO C 1 114 ? 9.155 35.4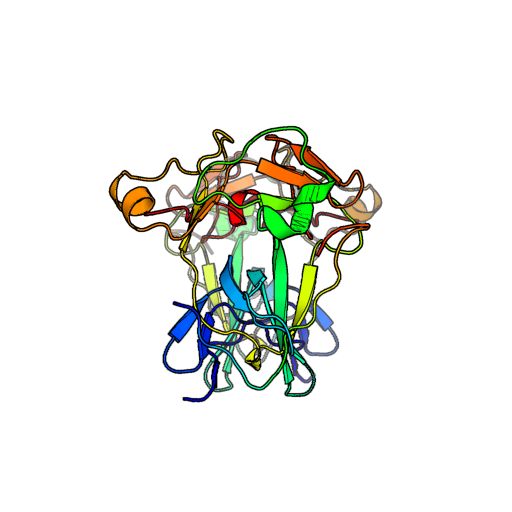76 25.992 1.00 29.88 132 PRO C C 1
ATOM 2333 O O . PRO C 1 114 ? 8.701 35.555 24.847 1.00 27.05 132 PRO C O 1
ATOM 2337 N N . SER C 1 115 ? 8.661 34.666 26.918 1.00 35.21 133 SER C N 1
ATOM 2338 C CA . SER C 1 115 ? 7.439 33.902 26.737 1.00 35.81 133 SER C CA 1
ATOM 2339 C C . SER C 1 115 ? 6.215 34.799 26.888 1.00 33.35 133 SER C C 1
ATOM 2340 O O . SER C 1 115 ? 6.285 35.861 27.517 1.00 29.68 133 SER C O 1
ATOM 2343 N N . PRO C 1 116 ? 5.072 34.389 26.321 1.00 32.67 134 PRO C N 1
ATOM 2344 C CA . PRO C 1 116 ? 3.813 35.098 26.611 1.00 33.19 134 PRO C CA 1
ATOM 2345 C C . PRO C 1 116 ? 3.531 35.246 28.098 1.00 35.83 134 PRO C C 1
ATOM 2346 O O . PRO C 1 116 ? 2.981 36.272 28.519 1.00 32.33 134 PRO C O 1
ATOM 2350 N N . ARG C 1 117 ? 3.885 34.241 28.905 1.00 37.81 135 ARG C N 1
ATOM 2351 C CA . ARG C 1 117 ? 3.708 34.347 30.350 1.00 38.94 135 ARG C CA 1
ATOM 2352 C C . ARG C 1 117 ? 4.526 35.501 30.920 1.00 27.65 135 ARG C C 1
ATOM 2353 O O . ARG C 1 117 ? 4.005 36.340 31.670 1.00 30.01 135 ARG C O 1
ATOM 2361 N N . GLU C 1 118 ? 5.814 35.554 30.572 1.00 29.61 136 GLU C N 1
ATOM 2362 C CA . GLU C 1 118 ? 6.670 36.641 31.039 1.00 32.58 136 GLU C CA 1
ATOM 2363 C C . GLU C 1 118 ? 6.132 37.995 30.596 1.00 34.26 136 GLU C C 1
ATOM 2364 O O . GLU C 1 118 ? 6.109 38.949 31.384 1.00 35.37 136 GLU C O 1
ATOM 2370 N N . LEU C 1 119 ? 5.701 38.102 29.337 1.00 34.61 137 LEU C N 1
ATOM 2371 C CA . LEU C 1 119 ? 5.145 39.363 28.856 1.00 33.62 137 LEU C CA 1
ATOM 2372 C C . LEU C 1 119 ? 3.902 39.754 29.643 1.00 34.04 137 LEU C C 1
ATOM 2373 O O . LEU C 1 119 ? 3.725 40.927 29.996 1.00 33.35 137 LEU C O 1
ATOM 2378 N N . ALA C 1 120 ? 3.046 38.779 29.962 1.00 33.48 138 ALA C N 1
ATOM 2379 C CA . ALA C 1 120 ? 1.819 39.090 30.686 1.00 34.06 138 ALA C CA 1
ATOM 2380 C C . ALA C 1 120 ? 2.087 39.483 32.133 1.00 34.88 138 ALA C C 1
ATOM 2381 O O . ALA C 1 120 ? 1.321 40.263 32.707 1.00 37.47 138 ALA C O 1
ATOM 2383 N N . MET C 1 121 ? 3.151 38.965 32.744 1.00 30.20 139 MET C N 1
ATOM 2384 C CA . MET C 1 121 ? 3.408 39.243 34.152 1.00 35.41 139 MET C CA 1
ATOM 2385 C C . MET C 1 121 ? 4.423 40.358 34.370 1.00 36.40 139 MET C C 1
ATOM 2386 O O . MET C 1 121 ? 4.786 40.630 35.518 1.00 43.26 139 MET C O 1
ATOM 2391 N N . ALA C 1 122 ? 4.868 41.025 33.310 1.00 35.35 140 ALA C N 1
ATOM 2392 C CA . ALA C 1 122 ? 5.875 42.065 33.461 1.00 30.44 140 ALA C CA 1
ATOM 2393 C C . ALA C 1 122 ? 5.266 43.316 34.081 1.00 29.45 140 ALA C C 1
ATOM 2394 O O . ALA C 1 122 ? 4.191 43.766 33.675 1.00 29.49 140 ALA C O 1
ATOM 2396 N N . ASP C 1 123 ? 5.954 43.877 35.079 1.00 26.77 141 ASP C N 1
ATOM 2397 C CA . ASP C 1 123 ? 5.592 45.210 35.550 1.00 28.55 141 ASP C CA 1
ATOM 2398 C C . ASP C 1 123 ? 5.995 46.269 34.532 1.00 25.15 141 ASP C C 1
ATOM 2399 O O . ASP C 1 123 ? 5.237 47.209 34.259 1.00 24.61 141 ASP C O 1
ATOM 2404 N N . TYR C 1 124 ? 7.190 46.133 33.965 1.00 27.06 142 TYR C N 1
ATOM 2405 C CA . TYR C 1 124 ? 7.693 47.061 32.967 1.00 28.07 142 TYR C CA 1
ATOM 2406 C C . TYR C 1 124 ? 8.410 46.270 31.885 1.00 26.90 142 TYR C C 1
ATOM 2407 O O . TYR C 1 124 ? 8.830 45.133 32.098 1.00 24.21 142 TYR C O 1
ATOM 2416 N N . ILE C 1 125 ? 8.524 46.882 30.707 1.00 25.88 143 ILE C N 1
ATOM 2417 C CA . ILE C 1 125 ? 9.269 46.313 29.593 1.00 23.23 143 ILE C CA 1
ATOM 2418 C C . ILE C 1 125 ? 10.288 47.337 29.119 1.00 23.03 143 ILE C C 1
ATOM 2419 O O . ILE C 1 125 ? 10.116 48.546 29.314 1.00 23.44 143 ILE C O 1
ATOM 2424 N N . PHE C 1 126 ? 11.368 46.853 28.510 1.00 22.07 144 PHE C N 1
ATOM 2425 C CA . PHE C 1 126 ? 12.333 47.782 27.944 1.00 22.01 144 PHE C CA 1
ATOM 2426 C C . PHE C 1 126 ? 13.033 4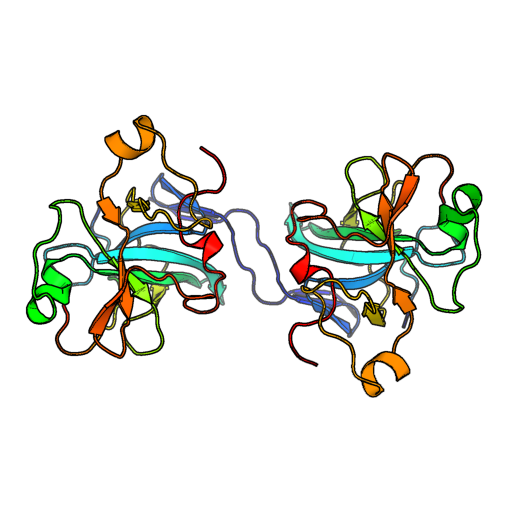7.163 26.744 1.00 21.83 144 PHE C C 1
ATOM 2427 O O . PHE C 1 126 ? 13.184 45.940 26.642 1.00 21.47 144 PHE C O 1
ATOM 2435 N N . TYR C 1 127 ? 13.427 48.036 25.820 1.00 22.47 145 TYR C N 1
ATOM 2436 C CA . TYR C 1 127 ? 14.283 47.660 24.705 1.00 22.38 145 TYR C CA 1
ATOM 2437 C C . TYR C 1 127 ? 15.238 48.780 24.326 1.00 23.76 145 TYR C C 1
ATOM 2438 O O . TYR C 1 127 ? 16.008 48.616 23.376 1.00 24.01 145 TYR C O 1
ATOM 2447 N N . ARG C 1 128 ? 15.223 49.905 25.036 1.00 22.96 146 ARG C N 1
ATOM 2448 C CA . ARG C 1 128 ? 16.064 51.046 24.728 1.00 23.28 146 ARG C CA 1
ATOM 2449 C C . ARG C 1 128 ? 16.930 51.376 25.932 1.00 23.84 146 ARG C C 1
ATOM 2450 O O . ARG C 1 128 ? 16.545 51.149 27.082 1.00 23.51 146 ARG C O 1
ATOM 2458 N N . PHE C 1 129 ? 18.107 51.914 25.643 1.00 24.56 147 PHE C N 1
ATOM 2459 C CA . PHE C 1 129 ? 19.158 52.142 26.619 1.00 24.38 147 PHE C CA 1
ATOM 2460 C C . PHE C 1 129 ? 19.508 53.620 26.591 1.00 25.15 147 PHE C C 1
ATOM 2461 O O . PHE C 1 129 ? 19.763 54.184 25.519 1.00 24.35 147 PHE C O 1
ATOM 2469 N N . PHE C 1 130 ? 19.479 54.239 27.761 1.00 23.44 148 PHE C N 1
ATOM 2470 C CA . PHE C 1 130 ? 19.674 55.675 27.919 1.00 24.31 148 PHE C CA 1
ATOM 2471 C C . PHE C 1 130 ? 21.136 55.930 28.259 1.00 28.04 148 PHE C C 1
ATOM 2472 O O . PHE C 1 130 ? 21.588 55.606 29.362 1.00 25.11 148 PHE C O 1
ATOM 2480 N N . ASP C 1 131 ? 21.881 56.494 27.313 1.00 31.61 149 ASP C N 1
ATOM 2481 C CA . ASP C 1 131 ? 23.262 56.866 27.595 1.00 32.91 149 ASP C CA 1
ATOM 2482 C C . ASP C 1 131 ? 23.270 58.072 28.528 1.00 26.23 149 ASP C C 1
ATOM 2483 O O . ASP C 1 131 ? 22.750 59.134 28.185 1.00 27.07 149 ASP C O 1
ATOM 2488 N N . VAL C 1 132 ? 23.854 57.908 29.717 1.00 30.47 150 VAL C N 1
ATOM 2489 C CA . VAL C 1 132 ? 23.799 58.968 30.718 1.00 31.62 150 VAL C CA 1
ATOM 2490 C C . VAL C 1 132 ? 24.663 60.165 30.359 1.00 32.90 150 VAL C C 1
ATOM 2491 O O . VAL C 1 132 ? 24.503 61.234 30.956 1.00 32.75 150 VAL C O 1
ATOM 2495 N N . ASN C 1 133 ? 25.567 60.022 29.393 1.00 33.12 151 ASN C N 1
ATOM 2496 C CA . ASN C 1 133 ? 26.399 61.141 28.964 1.00 42.79 151 ASN C CA 1
ATOM 2497 C C . ASN C 1 133 ? 25.685 62.002 27.919 1.00 42.39 151 ASN C C 1
ATOM 2498 O O . ASN C 1 133 ? 25.410 63.182 28.162 1.00 39.70 151 ASN C O 1
ATOM 2503 N N . SER C 1 134 ? 25.386 61.424 26.749 1.00 44.51 152 SER C N 1
ATOM 2504 C CA . SER C 1 134 ? 24.647 62.144 25.714 1.00 37.26 152 SER C CA 1
ATOM 2505 C C . SER C 1 134 ? 23.197 62.416 26.096 1.00 30.57 152 SER C C 1
ATOM 2506 O O . SER C 1 134 ? 22.562 63.277 25.478 1.00 30.84 152 SER C O 1
ATOM 2509 N N . CYS C 1 135 ? 22.654 61.695 27.076 1.00 31.73 153 CYS C N 1
ATOM 2510 C CA . CYS C 1 135 ? 21.225 61.734 27.406 1.00 36.69 153 CYS C CA 1
ATOM 2511 C C . CYS C 1 135 ? 20.365 61.457 26.173 1.00 29.24 153 CYS C C 1
ATOM 2512 O O . CYS C 1 135 ? 19.434 62.197 25.848 1.00 35.60 153 CYS C O 1
ATOM 2515 N N . THR C 1 136 ? 20.681 60.360 25.490 1.00 28.33 154 THR C N 1
ATOM 2516 C CA . THR C 1 136 ? 19.932 59.919 24.324 1.00 29.96 154 THR C CA 1
ATOM 2517 C C . THR C 1 136 ? 19.654 58.429 24.437 1.00 27.19 154 THR C C 1
ATOM 2518 O O . THR C 1 136 ? 20.405 57.683 25.075 1.00 27.63 154 THR C O 1
ATOM 2522 N N . LEU C 1 137 ? 18.562 58.006 23.813 1.00 27.43 155 LEU C N 1
ATOM 2523 C CA . LEU C 1 137 ? 18.168 56.604 23.799 1.00 26.37 155 LEU C CA 1
ATOM 2524 C C . LEU C 1 137 ? 18.741 55.926 22.566 1.00 26.30 155 LEU C C 1
ATOM 2525 O O . LEU C 1 137 ? 18.833 56.529 21.496 1.00 27.18 155 LEU C O 1
ATOM 2530 N N . SER C 1 138 ? 19.144 54.673 22.727 1.00 25.50 156 SER C N 1
ATOM 2531 C CA . SER C 1 138 ? 19.600 53.865 21.610 1.00 25.40 156 SER C CA 1
ATOM 2532 C C . SER C 1 138 ? 19.041 52.463 21.780 1.00 24.61 156 SER C C 1
ATOM 2533 O O . SER C 1 138 ? 18.813 52.011 22.900 1.00 26.05 156 SER C O 1
ATOM 2536 N N . GLU C 1 139 ? 18.811 51.778 20.668 1.00 24.64 157 GLU C N 1
ATOM 2537 C CA . GLU C 1 139 ? 18.453 50.372 20.768 1.00 23.99 157 GLU C CA 1
ATOM 2538 C C . GLU C 1 139 ? 19.668 49.456 20.728 1.00 29.07 157 GLU C C 1
ATOM 2539 O O . GLU C 1 139 ? 19.508 48.232 20.756 1.00 31.53 157 GLU C O 1
ATOM 2545 N N . GLN C 1 140 ? 20.876 50.013 20.690 1.00 25.13 158 GLN C N 1
ATOM 2546 C CA . GLN C 1 140 ? 22.088 49.207 20.710 1.00 26.81 158 GLN C CA 1
ATOM 2547 C C . GLN C 1 140 ? 22.560 49.036 22.148 1.00 25.83 158 GLN C C 1
ATOM 2548 O O . GLN C 1 140 ? 22.839 50.022 22.839 1.00 29.13 158 GLN C O 1
ATOM 2554 N N . LEU C 1 141 ? 22.655 47.793 22.584 1.00 25.74 159 LEU C N 1
ATOM 2555 C CA . LEU C 1 141 ? 23.206 47.497 23.897 1.00 35.10 159 LEU C CA 1
ATOM 2556 C C . LEU C 1 141 ? 24.726 47.483 23.812 1.00 29.85 159 LEU C C 1
ATOM 2557 O O . LEU C 1 141 ? 25.287 46.760 22.982 1.00 28.43 159 LEU C O 1
ATOM 2562 N N . PRO C 1 142 ? 25.420 48.270 24.634 1.00 35.54 160 PRO C N 1
ATOM 2563 C CA . PRO C 1 142 ? 26.886 48.254 24.613 1.00 40.82 160 PRO C CA 1
ATOM 2564 C C . PRO C 1 142 ? 27.431 46.891 25.012 1.00 40.50 160 PRO C C 1
ATOM 2565 O O . PRO C 1 142 ? 26.714 46.007 25.487 1.00 29.70 160 PRO C O 1
ATOM 2569 N N . GLU C 1 143 ? 28.735 46.718 24.782 1.00 48.02 161 GLU C N 1
ATOM 2570 C CA . GLU C 1 143 ? 29.393 45.469 25.152 1.00 49.47 161 GLU C CA 1
ATOM 2571 C C . GLU C 1 143 ? 29.250 45.203 26.647 1.00 30.47 161 GLU C C 1
ATOM 2572 O O . GLU C 1 143 ? 28.931 44.085 27.068 1.00 31.82 161 GLU C O 1
ATOM 2578 N N . LYS C 1 144 ? 29.477 46.227 27.464 1.00 30.02 162 LYS C N 1
ATOM 2579 C CA . LYS C 1 144 ? 29.324 46.121 28.904 1.00 35.51 162 LYS C CA 1
ATOM 2580 C C . LYS C 1 144 ? 28.645 47.385 29.401 1.00 33.54 162 LYS C C 1
ATOM 2581 O O . LYS C 1 144 ? 28.657 48.422 28.734 1.00 34.73 162 LYS C O 1
ATOM 2587 N N . ILE C 1 145 ? 28.033 47.284 30.578 1.00 34.60 163 ILE C N 1
ATOM 2588 C CA . ILE C 1 145 ? 27.506 48.437 31.296 1.00 33.50 163 ILE C CA 1
ATOM 2589 C C . ILE C 1 145 ? 27.959 48.318 32.742 1.00 28.90 163 ILE C C 1
ATOM 2590 O O . ILE C 1 145 ? 27.779 47.263 33.364 1.00 29.13 163 ILE C O 1
ATOM 2595 N N . ALA C 1 146 ? 28.542 49.396 33.271 1.00 32.35 164 ALA C N 1
ATOM 2596 C CA . ALA C 1 146 ? 29.030 49.439 34.650 1.00 33.47 164 ALA C CA 1
ATOM 2597 C C . ALA C 1 146 ? 29.950 48.257 34.949 1.00 34.31 164 ALA C C 1
ATOM 2598 O O . ALA C 1 146 ? 29.938 47.689 36.045 1.00 35.48 164 ALA C O 1
ATOM 2600 N N . GLY C 1 147 ? 30.765 47.888 33.962 1.00 37.95 165 GLY C N 1
ATOM 2601 C CA . GLY C 1 147 ? 31.696 46.789 34.108 1.00 44.74 165 GLY C CA 1
ATOM 2602 C C . GLY C 1 147 ? 31.088 45.406 34.037 1.00 45.89 165 GLY C C 1
ATOM 2603 O O . GLY C 1 147 ? 31.823 44.418 34.169 1.00 39.54 165 GLY C O 1
ATOM 2604 N N . VAL C 1 148 ? 29.781 45.296 33.827 1.00 42.98 166 VAL C N 1
ATOM 2605 C CA . VAL C 1 148 ? 29.095 44.011 33.762 1.00 35.63 166 VAL C CA 1
ATOM 2606 C C . VAL C 1 148 ? 28.804 43.686 32.308 1.00 31.44 166 VAL C C 1
ATOM 2607 O O . VAL C 1 148 ? 28.372 44.557 31.539 1.00 34.69 166 VAL C O 1
ATOM 2611 N N . GLU C 1 149 ? 29.037 42.431 31.927 1.00 30.63 167 GLU C N 1
ATOM 2612 C CA . GLU C 1 149 ? 28.792 42.012 30.555 1.00 40.21 167 GLU C CA 1
ATOM 2613 C C . GLU C 1 149 ? 27.324 42.202 30.197 1.00 34.39 167 GLU C C 1
ATOM 2614 O O . GLU C 1 149 ? 26.429 41.881 30.984 1.00 33.56 167 GLU C O 1
ATOM 2620 N N . GLY C 1 150 ? 27.086 42.727 28.991 1.00 35.34 168 GLY C N 1
ATOM 2621 C CA . GLY C 1 150 ? 25.735 43.107 28.605 1.00 35.58 168 GLY C CA 1
ATOM 2622 C C . GLY C 1 150 ? 24.752 41.955 28.632 1.00 32.51 168 GLY C C 1
ATOM 2623 O O . GLY C 1 150 ? 23.581 42.137 28.969 1.00 33.34 168 GLY C O 1
ATOM 2624 N N . ASN C 1 151 ? 25.210 40.751 28.280 1.00 32.39 169 ASN C N 1
ATOM 2625 C CA . ASN C 1 151 ? 24.309 39.606 28.236 1.00 36.68 169 ASN C CA 1
ATOM 2626 C C . ASN C 1 151 ? 23.801 39.202 29.613 1.00 31.24 169 ASN C C 1
ATOM 2627 O O . ASN C 1 151 ? 22.845 38.424 29.696 1.00 37.57 169 ASN C O 1
ATOM 2632 N N . LEU C 1 152 ? 24.403 39.710 30.685 1.00 25.63 170 LEU C N 1
ATOM 2633 C CA . LEU C 1 152 ? 23.921 39.441 32.032 1.00 31.86 170 LEU C CA 1
ATOM 2634 C C . LEU C 1 152 ? 22.882 40.450 32.502 1.00 29.26 170 LEU C C 1
ATOM 2635 O O . LEU C 1 152 ? 22.274 40.243 33.557 1.00 22.11 170 LEU C O 1
ATOM 2640 N N . LEU C 1 153 ? 22.664 41.530 31.751 1.00 28.30 171 LEU C N 1
ATOM 2641 C CA . LEU C 1 153 ? 21.784 42.613 32.167 1.00 24.17 171 LEU C CA 1
ATOM 2642 C C . LEU C 1 153 ? 20.416 42.558 31.505 1.00 21.13 171 LEU C C 1
ATOM 2643 O O . LEU C 1 153 ? 19.616 43.480 31.690 1.00 23.23 171 LEU C O 1
ATOM 2648 N N . LEU C 1 154 ? 20.127 41.507 30.741 1.00 24.31 172 LEU C N 1
ATOM 2649 C CA . LEU C 1 154 ? 18.848 41.423 30.049 1.00 25.96 172 LEU C CA 1
ATOM 2650 C C . LEU C 1 154 ? 17.999 40.347 30.709 1.00 24.87 172 LEU C C 1
ATOM 2651 O O . LEU C 1 154 ? 18.047 40.193 31.933 1.00 25.61 172 LEU C O 1
ATOM 2656 N N . ASN C 1 155 ? 17.210 39.606 29.934 1.00 23.81 173 ASN C N 1
ATOM 2657 C CA . ASN C 1 155 ? 16.398 38.572 30.555 1.00 23.29 173 ASN C CA 1
ATOM 2658 C C . ASN C 1 155 ? 17.282 37.449 31.090 1.00 27.90 173 ASN C C 1
ATOM 2659 O O . ASN C 1 155 ? 18.424 37.253 30.662 1.00 26.64 173 ASN C O 1
ATOM 2664 N N . SER C 1 156 ? 16.745 36.740 32.078 1.00 24.50 174 SER C N 1
ATOM 2665 C CA . SER C 1 156 ? 17.406 35.557 32.613 1.00 37.55 174 SER C CA 1
ATOM 2666 C C . SER C 1 156 ? 17.685 34.552 31.501 1.00 42.43 174 SER C C 1
ATOM 2667 O O . SER C 1 156 ? 16.966 34.483 30.500 1.00 30.95 174 SER C O 1
ATOM 2670 N N . LYS C 1 157 ? 18.750 33.766 31.683 1.00 42.34 175 LYS C N 1
ATOM 2671 C CA . LYS C 1 157 ? 19.132 32.814 30.647 1.00 47.02 175 LYS C CA 1
ATOM 2672 C C . LYS C 1 157 ? 18.088 31.720 30.485 1.00 38.47 175 LYS C C 1
ATOM 2673 O O . LYS C 1 157 ? 17.958 31.141 29.400 1.00 34.69 175 LYS C O 1
ATOM 2679 N N . VAL C 1 158 ? 17.327 31.436 31.538 1.00 39.20 176 VAL C N 1
ATOM 2680 C CA . VAL C 1 158 ? 16.319 30.383 31.527 1.00 44.12 176 VAL C CA 1
ATOM 2681 C C . VAL C 1 158 ? 15.035 30.926 32.135 1.00 45.44 176 VAL C C 1
ATOM 2682 O O . VAL C 1 158 ? 15.090 31.731 33.071 1.00 39.65 176 VAL C O 1
ATOM 2686 N N . GLU C 1 159 ? 13.896 30.521 31.552 1.00 49.10 177 GLU C N 1
ATOM 2687 C CA . GLU C 1 159 ? 12.501 30.720 32.016 1.00 52.82 177 GLU C CA 1
ATOM 2688 C C . GLU C 1 159 ? 11.725 31.587 31.030 1.00 59.02 177 GLU C C 1
ATOM 2689 O O . GLU C 1 159 ? 10.551 31.326 30.755 1.00 57.36 177 GLU C O 1
ATOM 2695 N N . PRO D 2 2 ? 5.589 47.424 45.914 1.00 57.94 288 PRO D N 1
ATOM 2696 C CA . PRO D 2 2 ? 6.577 48.369 46.447 1.00 54.73 288 PRO D CA 1
ATOM 2697 C C . PRO D 2 2 ? 6.326 48.693 47.918 1.00 58.14 288 PRO D C 1
ATOM 2698 O O . PRO D 2 2 ? 5.194 48.559 48.387 1.00 61.55 288 PRO D O 1
ATOM 2702 N N . LYS D 2 3 ? 7.370 49.103 48.637 1.00 57.60 289 LYS D N 1
ATOM 2703 C CA . LYS D 2 3 ? 7.280 49.304 50.082 1.00 54.20 289 LYS D CA 1
ATOM 2704 C C . LYS D 2 3 ? 8.322 50.335 50.497 1.00 60.63 289 LYS D C 1
ATOM 2705 O O . LYS D 2 3 ? 9.524 50.077 50.393 1.00 57.67 289 LYS D O 1
ATOM 2711 N N . ARG D 2 4 ? 7.874 51.509 50.937 1.00 75.11 290 ARG D N 1
ATOM 2712 C CA . ARG D 2 4 ? 8.815 52.531 51.377 1.00 69.07 290 ARG D CA 1
ATOM 2713 C C . ARG D 2 4 ? 9.564 52.056 52.618 1.00 55.79 290 ARG D C 1
ATOM 2714 O O . ARG D 2 4 ? 8.974 51.492 53.545 1.00 42.11 290 ARG D O 1
ATOM 2722 N N . ARG D 2 5 ? 10.872 52.295 52.635 1.00 51.51 291 ARG D N 1
ATOM 2723 C CA . ARG D 2 5 ? 11.756 51.850 53.702 1.00 50.62 291 ARG D CA 1
ATOM 2724 C C . ARG D 2 5 ? 12.175 53.014 54.587 1.00 53.44 291 ARG D C 1
ATOM 2725 O O . ARG D 2 5 ? 12.058 54.186 54.216 1.00 57.23 291 ARG D O 1
ATOM 2733 N N . ALA D 2 6 ? 12.664 52.667 55.779 1.00 55.27 292 ALA D N 1
ATOM 2734 C CA . ALA D 2 6 ? 13.203 53.676 56.683 1.00 61.83 292 ALA D CA 1
ATOM 2735 C C . ALA D 2 6 ? 14.463 54.306 56.106 1.00 49.76 292 ALA D C 1
ATOM 2736 O O . ALA D 2 6 ? 14.602 55.536 56.084 1.00 44.45 292 ALA D O 1
ATOM 2738 N N . ILE D 2 7 ? 15.394 53.481 55.645 1.00 44.01 293 ILE D N 1
ATOM 2739 C CA . ILE D 2 7 ? 16.605 53.980 55.009 1.00 43.95 293 ILE D CA 1
ATOM 2740 C C . ILE D 2 7 ? 16.280 54.365 53.572 1.00 52.53 293 ILE D C 1
ATOM 2741 O O . ILE D 2 7 ? 15.671 53.585 52.829 1.00 44.91 293 ILE D O 1
ATOM 2746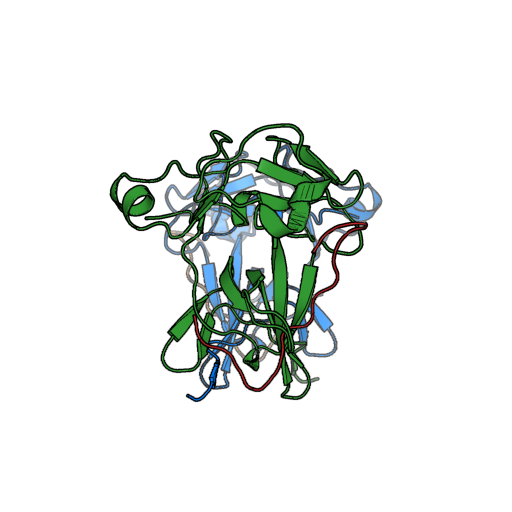 N N . SER D 2 8 ? 16.682 55.567 53.175 1.00 60.97 294 SER D N 1
ATOM 2747 C CA . SER D 2 8 ? 16.323 56.093 51.867 1.00 53.34 294 SER D CA 1
ATOM 2748 C C . SER D 2 8 ? 17.344 55.656 50.826 1.00 40.53 294 SER D C 1
ATOM 2749 O O . SER D 2 8 ? 18.517 55.417 51.134 1.00 35.60 294 SER D O 1
ATOM 2752 N N . ALA D 2 9 ? 16.881 55.533 49.587 1.00 39.31 295 ALA D N 1
ATOM 2753 C CA . ALA D 2 9 ? 17.782 55.201 48.497 1.00 40.08 295 ALA D CA 1
ATOM 2754 C C . ALA D 2 9 ? 18.758 56.344 48.241 1.00 40.13 295 ALA D C 1
ATOM 2755 O O . ALA D 2 9 ? 18.481 57.508 48.535 1.00 40.70 295 ALA D O 1
ATOM 2757 N N . ILE D 2 10 ? 19.919 55.993 47.699 1.00 37.01 296 ILE D N 1
ATOM 2758 C CA . ILE D 2 10 ? 20.920 56.955 47.256 1.00 38.01 296 ILE D CA 1
ATOM 2759 C C . ILE D 2 10 ? 20.933 56.930 45.735 1.00 38.07 296 ILE D C 1
ATOM 2760 O O . ILE D 2 10 ? 21.128 55.869 45.129 1.00 34.82 296 ILE D O 1
ATOM 2765 N N . ARG D 2 11 ? 20.728 58.089 45.114 1.00 36.47 297 ARG D N 1
ATOM 2766 C CA . ARG D 2 11 ? 20.700 58.141 43.659 1.00 32.11 297 ARG D CA 1
ATOM 2767 C C . ARG D 2 11 ? 21.141 59.506 43.158 1.00 34.36 297 ARG D C 1
ATOM 2768 O O . ARG D 2 11 ? 20.635 60.535 43.615 1.00 42.31 297 ARG D O 1
ATOM 2776 N N . LYS D 2 12 ? 22.065 59.496 42.207 1.00 31.53 298 LYS D N 1
ATOM 2777 C CA . LYS D 2 12 ? 22.386 60.655 41.392 1.00 35.83 298 LYS D CA 1
ATOM 2778 C C . LYS D 2 12 ? 21.738 60.490 40.022 1.00 48.61 298 LYS D C 1
ATOM 2779 O O . LYS D 2 12 ? 21.576 59.372 39.522 1.00 39.10 298 LYS D O 1
ATOM 2785 N N . PHE D 2 13 ? 21.352 61.617 39.423 1.00 53.22 299 PHE D N 1
ATOM 2786 C CA . PHE D 2 13 ? 20.722 61.610 38.113 1.00 41.20 299 PHE D CA 1
ATOM 2787 C C . PHE D 2 13 ? 21.628 62.257 37.073 1.00 39.04 299 PHE D C 1
ATOM 2788 O O . PHE D 2 13 ? 22.471 63.097 37.411 1.00 38.31 299 PHE D O 1
ATOM 2796 N N . PRO D 2 14 ? 21.485 61.891 35.800 1.00 36.17 300 PRO D N 1
ATOM 2797 C CA . PRO D 2 14 ? 22.137 62.668 34.741 1.00 35.59 300 PRO D CA 1
ATOM 2798 C C . PRO D 2 14 ? 21.565 64.076 34.705 1.00 40.14 300 PRO D C 1
ATOM 2799 O O . PRO D 2 14 ? 20.553 64.383 35.341 1.00 34.40 300 PRO D O 1
ATOM 2803 N N . ARG D 2 15 ? 22.238 64.947 33.956 1.00 42.78 301 ARG D N 1
ATOM 2804 C CA . ARG D 2 15 ? 21.799 66.333 33.867 1.00 41.04 301 ARG D CA 1
ATOM 2805 C C . ARG D 2 15 ? 20.358 66.403 33.377 1.00 34.80 301 ARG D C 1
ATOM 2806 O O . ARG D 2 15 ? 19.955 65.667 32.473 1.00 38.57 301 ARG D O 1
ATOM 2814 N N . ASP D 2 16 ? 19.574 67.276 34.006 1.00 37.44 302 ASP D N 1
ATOM 2815 C CA . ASP D 2 16 ? 18.201 67.550 33.591 1.00 40.07 302 ASP D CA 1
ATOM 2816 C C . ASP D 2 16 ? 17.333 66.292 33.599 1.00 40.84 302 ASP D C 1
ATOM 2817 O O . ASP D 2 16 ? 16.386 66.173 32.817 1.00 39.52 302 ASP D O 1
ATOM 2822 N N . CYS D 2 17 ? 17.638 65.346 34.486 1.00 41.03 303 CYS D N 1
ATOM 2823 C CA . CYS D 2 17 ? 16.806 64.174 34.707 1.00 39.24 303 CYS D CA 1
ATOM 2824 C C . CYS D 2 17 ? 16.291 64.161 36.141 1.00 46.50 303 CYS D C 1
ATOM 2825 O O . CYS D 2 17 ? 16.824 64.839 37.022 1.00 50.19 303 CYS D O 1
ATOM 2828 N N . GLY D 2 18 ? 15.249 63.368 36.364 1.00 43.85 304 GLY D N 1
ATOM 2829 C CA . GLY D 2 18 ? 14.636 63.252 37.673 1.00 44.52 304 GLY D CA 1
ATOM 2830 C C . GLY D 2 18 ? 13.156 63.573 37.673 1.00 45.39 304 GLY D C 1
ATOM 2831 O O . GLY D 2 18 ? 12.760 64.713 37.429 1.00 45.99 304 GLY D O 1
#

Secondary structure (DSSP, 8-state):
--EEE--EEESEEEETTEEEETT-EEEE--TT-SSPEEEEEEEEEEETTEEEEEEEEEE-GGGSGGG--S---TTB-EEEESSSTTSEEEEEGGGEEEE--EEE----TTSPPPPHHHHHH-SEEE--EEETTTTEEESPPPSEETTEEGGGSSS-S--/-----SSPP-----TT--/--EEE--EEESEEEETTEEEETT-EEEE--TT-SSPEEEEEEEEEEETTEEEEEEEEEE-GGGSGGG--S---TTB-EEEESSSTTSEEEEEGGGEEEE--EEE----TTSPPPPHHHHHH-SEEE--EEETTTTEEESPPPSEETTEEGGGSSS-S--/----SSPP-----TT--